Protein AF-A0A4R4XCQ3-F1 (afdb_monomer_lite)

Structure (mmCIF, N/CA/C/O backbone):
data_AF-A0A4R4XCQ3-F1
#
_entry.id   AF-A0A4R4XCQ3-F1
#
loop_
_atom_site.group_PDB
_atom_site.id
_atom_site.type_symbol
_atom_site.label_atom_id
_atom_site.label_alt_id
_atom_site.label_comp_id
_atom_site.label_asym_id
_atom_site.label_entity_id
_atom_site.label_seq_id
_atom_site.pdbx_PDB_ins_code
_atom_site.Cartn_x
_atom_site.Cartn_y
_atom_site.Cartn_z
_atom_site.occupancy
_atom_site.B_iso_or_equiv
_atom_site.auth_seq_id
_atom_site.auth_comp_id
_atom_site.auth_asym_id
_atom_site.auth_atom_id
_atom_site.pdbx_PDB_model_num
ATOM 1 N N . MET A 1 1 ? 40.466 -8.153 -4.430 1.00 63.41 1 MET A N 1
ATOM 2 C CA . MET A 1 1 ? 39.060 -7.684 -4.467 1.00 63.41 1 MET A CA 1
ATOM 3 C C . MET A 1 1 ? 38.060 -8.837 -4.410 1.00 63.41 1 MET A C 1
ATOM 5 O O . MET A 1 1 ? 37.348 -8.889 -3.421 1.00 63.41 1 MET A O 1
ATOM 9 N N . ALA A 1 2 ? 38.031 -9.775 -5.370 1.00 70.56 2 ALA A N 1
ATOM 10 C CA . ALA A 1 2 ? 37.015 -10.846 -5.425 1.00 70.56 2 ALA A CA 1
ATOM 11 C C . ALA A 1 2 ? 36.781 -11.617 -4.102 1.00 70.56 2 ALA A C 1
ATOM 13 O O . ALA A 1 2 ? 35.635 -11.773 -3.697 1.00 70.56 2 ALA A O 1
ATOM 14 N N . ALA A 1 3 ? 37.837 -12.020 -3.381 1.00 72.62 3 ALA A N 1
ATOM 15 C CA . ALA A 1 3 ? 37.705 -12.719 -2.091 1.00 72.62 3 ALA A CA 1
ATOM 16 C C . ALA A 1 3 ? 36.849 -11.944 -1.062 1.00 72.62 3 ALA A C 1
ATOM 18 O O . ALA A 1 3 ? 35.899 -12.488 -0.516 1.00 72.62 3 ALA A O 1
ATOM 19 N N . MET A 1 4 ? 37.085 -10.636 -0.904 1.00 80.25 4 MET A N 1
ATOM 20 C CA . MET A 1 4 ? 36.310 -9.786 0.016 1.00 80.25 4 MET A CA 1
ATOM 21 C C . MET A 1 4 ? 34.829 -9.668 -0.381 1.00 80.25 4 MET A C 1
ATOM 23 O O . MET A 1 4 ? 33.985 -9.396 0.468 1.00 80.25 4 MET A O 1
ATOM 27 N N . GLN A 1 5 ? 34.499 -9.851 -1.665 1.00 81.50 5 GLN A N 1
ATOM 28 C CA . GLN A 1 5 ? 33.110 -9.869 -2.134 1.00 81.50 5 GLN A CA 1
ATOM 29 C C . GLN A 1 5 ? 32.423 -11.202 -1.809 1.00 81.50 5 GLN A C 1
ATOM 31 O O . GLN A 1 5 ? 31.233 -11.194 -1.500 1.00 81.50 5 GLN A O 1
ATOM 36 N N . LEU A 1 6 ? 33.164 -12.316 -1.808 1.00 86.75 6 LEU A N 1
ATOM 37 C CA . LEU A 1 6 ? 32.671 -13.620 -1.355 1.00 86.75 6 LEU A CA 1
ATOM 38 C C . LEU A 1 6 ? 32.440 -13.622 0.165 1.00 86.75 6 LEU A C 1
ATOM 40 O O . LEU A 1 6 ? 31.345 -13.968 0.598 1.00 86.75 6 LEU A O 1
ATOM 44 N N . ASP A 1 7 ? 33.384 -13.114 0.964 1.00 88.69 7 ASP A N 1
ATOM 45 C CA . ASP A 1 7 ? 33.235 -13.001 2.429 1.00 88.69 7 ASP A CA 1
ATOM 46 C C . ASP A 1 7 ? 32.072 -12.082 2.850 1.00 88.69 7 ASP A C 1
ATOM 48 O O . ASP A 1 7 ? 31.493 -12.235 3.930 1.00 88.69 7 ASP A O 1
ATOM 52 N N . ALA A 1 8 ? 31.749 -11.086 2.017 1.00 84.50 8 ALA A N 1
ATOM 53 C CA . ALA A 1 8 ? 30.611 -10.188 2.207 1.00 84.50 8 ALA A CA 1
ATOM 54 C C . ALA A 1 8 ? 29.285 -10.780 1.696 1.00 84.50 8 ALA A C 1
ATOM 56 O O . ALA A 1 8 ? 28.221 -10.347 2.132 1.00 84.50 8 ALA A O 1
ATOM 57 N N . ALA A 1 9 ? 29.324 -11.752 0.780 1.00 87.50 9 ALA A N 1
ATOM 58 C CA . ALA A 1 9 ? 28.149 -12.507 0.353 1.00 87.50 9 ALA A CA 1
ATOM 59 C C . ALA A 1 9 ? 27.803 -13.616 1.361 1.00 87.50 9 ALA A C 1
ATOM 61 O O . ALA A 1 9 ? 26.636 -13.754 1.722 1.00 87.50 9 ALA A O 1
ATOM 62 N N . ALA A 1 10 ? 28.810 -14.340 1.864 1.00 92.19 10 ALA A N 1
ATOM 63 C CA . ALA A 1 10 ? 28.659 -15.389 2.872 1.00 92.19 10 ALA A CA 1
ATOM 64 C C . ALA A 1 10 ? 27.960 -14.864 4.136 1.00 92.19 10 ALA A C 1
ATOM 66 O O . ALA A 1 10 ? 26.901 -15.371 4.500 1.00 92.19 10 ALA A O 1
ATOM 67 N N . ARG A 1 11 ? 28.459 -13.760 4.714 1.00 91.88 11 ARG A N 1
ATOM 68 C CA . ARG A 1 11 ? 27.854 -13.131 5.903 1.00 91.88 11 ARG A CA 1
ATOM 69 C C . ARG A 1 11 ? 26.391 -12.726 5.713 1.00 91.88 11 ARG A C 1
ATOM 71 O O . ARG A 1 11 ? 25.577 -12.984 6.589 1.00 91.88 11 ARG A O 1
ATOM 78 N N . ARG A 1 12 ? 26.008 -12.199 4.543 1.00 90.31 12 ARG A N 1
ATOM 79 C CA . ARG A 1 12 ? 24.591 -11.894 4.246 1.00 90.31 12 ARG A CA 1
ATOM 80 C C . ARG A 1 12 ? 23.719 -13.146 4.151 1.00 90.31 12 ARG A C 1
ATOM 82 O O . ARG A 1 12 ? 22.535 -13.086 4.466 1.00 90.31 12 ARG A O 1
ATOM 89 N N . CYS A 1 13 ? 24.279 -14.271 3.705 1.00 92.00 13 CYS A N 1
ATOM 90 C CA . CYS A 1 13 ? 23.565 -15.549 3.687 1.00 92.00 13 CYS A CA 1
ATOM 91 C C . CYS A 1 13 ? 23.383 -16.103 5.109 1.00 92.00 13 CYS A C 1
ATOM 93 O O . CYS A 1 13 ? 22.315 -16.623 5.418 1.00 92.00 13 CYS A O 1
ATOM 95 N N . GLU A 1 14 ? 24.380 -15.941 5.982 1.00 93.25 14 GLU A N 1
ATOM 96 C CA . GLU A 1 14 ? 24.306 -16.294 7.408 1.00 93.25 14 GLU A CA 1
ATOM 97 C C . GLU A 1 14 ? 23.281 -15.419 8.154 1.00 93.25 14 GLU A C 1
ATOM 99 O O . GLU A 1 14 ? 22.413 -15.945 8.851 1.00 93.25 14 GLU A O 1
ATOM 104 N N . GLU A 1 15 ? 23.305 -14.099 7.936 1.00 90.44 15 GLU A N 1
ATOM 105 C CA . GLU A 1 15 ? 22.307 -13.140 8.437 1.00 90.44 15 GLU A CA 1
ATOM 106 C C . GLU A 1 15 ? 20.885 -13.520 7.980 1.00 90.44 15 GLU A C 1
ATOM 108 O O . 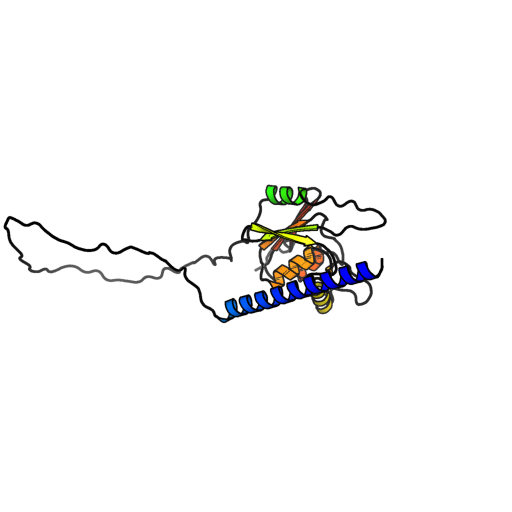GLU A 1 15 ? 19.966 -13.625 8.798 1.00 90.44 15 GLU A O 1
ATOM 113 N N . ALA A 1 16 ? 20.693 -13.796 6.685 1.00 88.94 16 ALA A N 1
ATOM 114 C CA . ALA A 1 16 ? 19.400 -14.204 6.134 1.00 88.94 16 ALA A CA 1
ATOM 115 C C . ALA A 1 16 ? 18.914 -15.553 6.699 1.00 88.94 16 ALA A C 1
ATOM 117 O O . ALA A 1 16 ? 17.740 -15.683 7.051 1.00 88.94 16 ALA A O 1
ATOM 118 N N . ALA A 1 17 ? 19.803 -16.541 6.842 1.00 89.56 17 ALA A N 1
ATOM 119 C CA . ALA A 1 17 ? 19.481 -17.826 7.460 1.00 89.56 17 ALA A CA 1
ATOM 120 C C . ALA A 1 17 ? 19.068 -17.661 8.933 1.00 89.56 17 ALA A C 1
ATOM 122 O O . ALA A 1 17 ? 18.086 -18.264 9.370 1.00 89.56 17 ALA A O 1
ATOM 123 N N . HIS A 1 18 ? 19.751 -16.789 9.679 1.00 88.25 18 HIS A N 1
ATOM 124 C CA . HIS A 1 18 ? 19.401 -16.471 11.061 1.00 88.25 18 HIS A CA 1
ATOM 125 C C . HIS A 1 18 ? 18.019 -15.799 11.165 1.00 88.25 18 HIS A C 1
ATOM 127 O O . HIS A 1 18 ? 17.202 -16.192 12.003 1.00 88.25 18 HIS A O 1
ATOM 133 N N . HIS A 1 19 ? 17.702 -14.851 10.276 1.00 86.62 19 HIS A N 1
ATOM 134 C CA . HIS A 1 19 ? 16.368 -14.246 10.205 1.00 86.62 19 HIS A CA 1
ATOM 135 C C . HIS A 1 19 ? 15.268 -15.266 9.864 1.00 86.62 19 HIS A C 1
ATOM 137 O O . HIS A 1 19 ? 14.217 -15.255 10.506 1.00 86.62 19 HIS A O 1
ATOM 143 N N . LEU A 1 20 ? 15.508 -16.187 8.923 1.00 85.12 20 LEU A N 1
ATOM 144 C CA . LEU A 1 20 ? 14.568 -17.269 8.596 1.00 85.12 20 LEU A CA 1
ATOM 145 C C . LEU A 1 20 ? 14.356 -18.230 9.778 1.00 85.12 20 LEU A C 1
ATOM 147 O O . LEU A 1 20 ? 13.224 -18.632 10.051 1.00 85.12 20 LEU A O 1
ATOM 151 N N . GLN A 1 21 ? 15.414 -18.555 10.527 1.00 82.38 21 GLN A N 1
ATOM 152 C CA . GLN A 1 21 ? 15.316 -19.382 11.732 1.00 82.38 21 GLN A CA 1
ATOM 153 C C . GLN A 1 21 ? 14.498 -18.688 12.834 1.00 82.38 21 GLN A C 1
ATOM 155 O O . GLN A 1 21 ? 13.631 -19.324 13.439 1.00 82.38 21 GLN A O 1
ATOM 160 N N . GLN A 1 22 ? 14.704 -17.382 13.059 1.00 85.69 22 GLN A N 1
ATOM 161 C CA . GLN A 1 22 ? 13.867 -16.599 13.975 1.00 85.69 22 GLN A CA 1
ATOM 162 C C . GLN A 1 22 ? 12.403 -16.541 13.514 1.00 85.69 22 GLN A C 1
ATOM 164 O O . GLN A 1 22 ? 11.503 -16.707 14.335 1.00 85.69 22 GLN A O 1
ATOM 169 N N . ALA A 1 23 ? 12.149 -16.331 12.218 1.00 83.50 23 ALA A N 1
ATOM 170 C CA . ALA A 1 23 ? 10.797 -16.282 11.665 1.00 83.50 23 ALA A CA 1
ATOM 171 C C . ALA A 1 23 ? 10.055 -17.617 11.852 1.00 83.50 23 ALA A C 1
ATOM 173 O O . ALA A 1 23 ? 8.908 -17.624 12.294 1.00 83.50 23 ALA A O 1
ATOM 174 N N . HIS A 1 24 ? 10.724 -18.749 11.612 1.00 81.75 24 HIS A N 1
ATOM 175 C CA . HIS A 1 24 ? 10.158 -20.081 11.845 1.00 81.75 24 HIS A CA 1
ATOM 176 C C . HIS A 1 24 ? 9.875 -20.339 13.338 1.00 81.75 24 HIS A C 1
ATOM 178 O O . HIS A 1 24 ? 8.818 -20.873 13.674 1.00 81.75 24 HIS A O 1
ATOM 184 N N . ALA A 1 25 ? 10.766 -19.923 14.245 1.00 79.75 25 ALA A N 1
ATOM 185 C CA . ALA A 1 25 ? 10.538 -20.049 15.687 1.00 79.75 25 ALA A CA 1
ATOM 186 C C . ALA A 1 25 ? 9.329 -19.216 16.158 1.00 79.75 25 ALA A C 1
ATOM 188 O O . ALA A 1 25 ? 8.457 -19.738 16.851 1.00 79.75 25 ALA A O 1
ATOM 189 N N . ARG A 1 26 ? 9.228 -17.951 15.720 1.00 83.56 26 ARG A N 1
ATOM 190 C CA . ARG A 1 26 ? 8.079 -17.074 16.015 1.00 83.56 26 ARG A CA 1
ATOM 191 C C . ARG A 1 26 ? 6.778 -17.617 15.417 1.00 83.56 26 ARG A C 1
ATOM 193 O O . ARG A 1 26 ? 5.754 -17.601 16.090 1.00 83.56 26 ARG A O 1
ATOM 200 N N . GLY A 1 27 ? 6.827 -18.148 14.194 1.00 83.00 27 GLY A N 1
ATOM 201 C CA . GLY A 1 27 ? 5.681 -18.777 13.535 1.00 83.00 27 GLY A CA 1
ATOM 202 C C . GLY A 1 27 ? 5.141 -19.985 14.302 1.00 83.00 27 GLY A C 1
ATOM 203 O O . GLY A 1 27 ? 3.929 -20.101 14.461 1.00 83.00 27 GLY A O 1
ATOM 204 N N . ARG A 1 28 ? 6.015 -20.848 14.845 1.00 82.25 28 ARG A N 1
ATOM 205 C CA . ARG A 1 28 ? 5.577 -21.960 15.708 1.00 82.25 28 ARG A CA 1
ATOM 206 C C . ARG A 1 28 ? 4.984 -21.480 17.027 1.00 82.25 28 ARG A C 1
ATOM 208 O O . ARG A 1 28 ? 3.885 -21.908 17.348 1.00 82.25 28 ARG A O 1
ATOM 215 N N . ALA A 1 29 ? 5.639 -20.552 17.725 1.00 76.69 29 ALA A N 1
ATOM 216 C CA . ALA A 1 29 ? 5.114 -20.001 18.978 1.00 76.69 29 ALA A CA 1
ATOM 217 C C . ALA A 1 29 ? 3.727 -19.346 18.795 1.00 76.69 29 ALA A C 1
ATOM 219 O O . ALA A 1 29 ? 2.847 -19.507 19.635 1.00 76.69 29 ALA A O 1
ATOM 220 N N . TRP A 1 30 ? 3.500 -18.663 17.668 1.00 79.12 30 TRP A N 1
ATOM 221 C CA . TRP A 1 30 ? 2.197 -18.087 17.319 1.00 79.12 30 TRP A CA 1
ATOM 222 C C . TRP A 1 30 ? 1.133 -19.156 17.010 1.00 79.12 30 TRP A C 1
ATOM 224 O O . TRP A 1 30 ? -0.003 -19.048 17.471 1.00 79.12 30 TRP A O 1
ATOM 234 N N . VAL A 1 31 ? 1.493 -20.230 16.297 1.00 85.62 31 VAL A N 1
ATOM 235 C CA . VAL A 1 31 ? 0.594 -21.381 16.090 1.00 85.62 31 VAL A CA 1
ATOM 236 C C . VAL A 1 31 ? 0.271 -22.076 17.417 1.00 85.62 31 VAL A C 1
ATOM 238 O O . VAL A 1 31 ? -0.891 -22.372 17.670 1.00 85.62 31 VAL A O 1
ATOM 241 N N . GLU A 1 32 ? 1.251 -22.285 18.295 1.00 79.69 32 GLU A N 1
ATOM 242 C CA . GLU A 1 32 ? 1.056 -22.854 19.638 1.00 79.69 32 GLU A CA 1
ATOM 243 C C . GLU A 1 32 ? 0.146 -21.964 20.508 1.00 79.69 32 GLU A C 1
ATOM 245 O O . GLU A 1 32 ? -0.738 -22.474 21.201 1.00 79.69 32 GLU A O 1
ATOM 250 N N . GLN A 1 33 ? 0.273 -20.636 20.411 1.00 76.88 33 GLN A N 1
ATOM 251 C CA . GLN A 1 33 ? -0.621 -19.680 21.074 1.00 76.88 33 GLN A CA 1
ATOM 252 C C . GLN A 1 33 ? -2.070 -19.779 20.562 1.00 76.88 33 GLN A C 1
ATOM 254 O O . GLN A 1 33 ? -2.999 -19.761 21.366 1.00 76.88 33 GLN A O 1
ATOM 259 N N . MET A 1 34 ? -2.287 -19.933 19.250 1.00 73.06 34 MET A N 1
ATOM 260 C CA . MET A 1 34 ? -3.639 -20.119 18.699 1.00 73.06 34 MET A CA 1
ATOM 261 C C . MET A 1 34 ? -4.233 -21.501 19.009 1.00 73.06 34 MET A C 1
ATOM 263 O O . MET A 1 34 ? -5.419 -21.603 19.312 1.00 73.06 34 MET A O 1
ATOM 267 N N . VAL A 1 35 ? -3.429 -22.567 18.933 1.00 81.19 35 VAL A N 1
ATOM 268 C CA . VAL A 1 35 ? -3.886 -23.956 19.120 1.00 81.19 35 VAL A CA 1
ATOM 269 C C . VAL A 1 35 ? -4.152 -24.286 20.591 1.00 81.19 35 VAL A C 1
ATOM 271 O O . VAL A 1 35 ? -5.042 -25.082 20.880 1.00 81.19 35 VAL A O 1
ATOM 274 N N . SER A 1 36 ? -3.420 -23.681 21.530 1.00 72.06 36 SER A N 1
ATOM 275 C CA . SER A 1 36 ? -3.597 -23.956 22.964 1.00 72.06 36 SER A CA 1
ATOM 276 C C . SER A 1 36 ? -4.910 -23.417 23.544 1.00 72.06 36 SER A C 1
ATOM 278 O O . SER A 1 36 ? -5.384 -23.952 24.543 1.00 72.06 36 SER A O 1
ATOM 280 N N . GLY A 1 37 ? -5.516 -22.384 22.943 1.00 52.31 37 GLY A N 1
ATOM 281 C CA . GLY A 1 37 ? -6.836 -21.861 23.330 1.00 52.31 37 GLY A CA 1
ATOM 282 C C . GLY A 1 37 ? -6.930 -21.258 24.742 1.00 52.31 37 GLY A C 1
ATOM 283 O O . GLY A 1 37 ? -8.017 -20.875 25.178 1.00 52.31 37 GLY A O 1
ATOM 284 N N . VAL A 1 38 ? -5.814 -21.159 25.472 1.00 47.56 38 VAL A N 1
ATOM 285 C CA . VAL A 1 38 ? -5.790 -20.655 26.847 1.00 47.56 38 VAL A CA 1
ATOM 286 C C . VAL A 1 38 ? -5.908 -19.133 26.836 1.00 47.56 38 VAL A C 1
ATOM 288 O O . VAL A 1 38 ? -4.952 -18.421 26.535 1.00 47.56 38 VAL A O 1
ATOM 291 N N . ARG A 1 39 ? -7.068 -18.620 27.264 1.00 51.25 39 ARG A N 1
ATOM 292 C CA . ARG A 1 39 ? -7.161 -17.254 27.794 1.00 51.25 39 ARG A CA 1
ATOM 293 C C . ARG A 1 39 ? -6.320 -17.184 29.069 1.00 51.25 39 ARG A C 1
ATOM 295 O O . ARG A 1 39 ? -6.806 -17.524 30.147 1.00 51.25 39 ARG A O 1
ATOM 302 N N . THR A 1 40 ? -5.065 -16.758 28.959 1.00 45.12 40 THR A N 1
ATOM 303 C CA . THR A 1 40 ? -4.239 -16.432 30.125 1.00 45.12 40 THR A CA 1
ATOM 304 C C . THR A 1 40 ? -4.789 -15.168 30.776 1.00 45.12 40 THR A C 1
ATOM 306 O O . THR A 1 40 ? -4.417 -14.056 30.404 1.00 45.12 40 THR A O 1
ATOM 309 N N . ALA A 1 41 ? -5.700 -15.347 31.733 1.00 41.16 41 ALA A N 1
ATOM 310 C CA . ALA A 1 41 ? -6.019 -14.308 32.701 1.00 41.16 41 ALA A CA 1
ATOM 311 C C . ALA A 1 41 ? -4.734 -13.880 33.432 1.00 41.16 41 ALA A C 1
ATOM 313 O O . ALA A 1 41 ? -3.818 -14.687 33.619 1.00 41.16 41 ALA A O 1
ATOM 314 N N . GLU A 1 42 ? -4.662 -12.611 33.819 1.00 45.34 42 GLU A N 1
ATOM 315 C CA . GLU A 1 42 ? -3.468 -12.046 34.445 1.00 45.34 42 GLU A CA 1
ATOM 316 C C . GLU A 1 42 ? -3.116 -12.768 35.759 1.00 45.34 42 GLU A C 1
ATOM 318 O O . GLU A 1 42 ? -4.007 -13.069 36.562 1.00 45.34 42 GLU A O 1
ATOM 323 N N . PRO A 1 43 ? -1.823 -13.010 36.045 1.00 43.72 43 PRO A N 1
ATOM 324 C CA . PRO A 1 43 ? -1.403 -13.480 37.354 1.00 43.72 43 PRO A CA 1
ATOM 325 C C . PRO A 1 43 ? -1.547 -12.340 38.373 1.00 43.72 43 PRO A C 1
ATOM 327 O O . PRO A 1 43 ? -0.640 -11.526 38.549 1.00 43.72 43 PRO A O 1
ATOM 330 N N . ALA A 1 44 ? -2.682 -12.303 39.074 1.00 43.50 44 ALA A N 1
ATOM 331 C CA . ALA A 1 44 ? -2.947 -11.397 40.192 1.00 43.50 44 ALA A CA 1
ATOM 332 C C . ALA A 1 44 ? -2.041 -11.715 41.407 1.00 43.50 44 ALA A C 1
ATOM 334 O O . ALA A 1 44 ? -2.472 -12.282 42.411 1.00 43.50 44 ALA A O 1
ATOM 335 N N . GLY A 1 45 ? -0.754 -11.371 41.299 1.00 34.12 45 GLY A N 1
ATOM 336 C CA . GLY A 1 45 ? 0.320 -11.676 42.251 1.00 34.12 45 GLY A CA 1
ATOM 337 C C . GLY A 1 45 ? 0.296 -10.841 43.536 1.00 34.12 45 GLY A C 1
ATOM 338 O O . GLY A 1 45 ? 1.281 -10.183 43.869 1.00 34.12 45 GLY A O 1
ATOM 339 N N . GLY A 1 46 ? -0.825 -10.852 44.260 1.00 36.19 46 GLY A N 1
ATOM 340 C CA . GLY A 1 46 ? -1.024 -10.122 45.515 1.00 36.19 46 GLY A CA 1
ATOM 341 C C . GLY A 1 46 ? -0.264 -10.715 46.709 1.00 36.19 46 GLY A C 1
ATOM 342 O O . GLY A 1 46 ? -0.869 -11.317 47.594 1.00 36.19 46 GLY A O 1
ATOM 343 N N . SER A 1 47 ? 1.056 -10.525 46.764 1.00 36.88 47 SER A N 1
ATOM 344 C CA . SER A 1 47 ? 1.915 -11.017 47.855 1.00 36.88 47 SER A CA 1
ATOM 345 C C . SER A 1 47 ? 1.774 -10.204 49.152 1.00 36.88 47 SER A C 1
ATOM 347 O O . SER A 1 47 ? 2.615 -9.364 49.474 1.00 36.88 47 SER A O 1
ATOM 349 N N . ILE A 1 48 ? 0.727 -10.479 49.935 1.00 35.59 48 ILE A N 1
ATOM 350 C CA . ILE A 1 48 ? 0.605 -9.997 51.321 1.00 35.59 48 ILE A CA 1
ATOM 351 C C . ILE A 1 48 ? 1.511 -10.840 52.232 1.00 35.59 48 ILE A C 1
ATOM 353 O O . ILE A 1 48 ? 1.342 -12.052 52.346 1.00 35.59 48 ILE A O 1
ATOM 357 N N . ALA A 1 49 ? 2.467 -10.197 52.907 1.00 41.19 49 ALA A N 1
ATOM 358 C CA . ALA A 1 49 ? 3.377 -10.870 53.833 1.00 41.19 49 ALA A CA 1
ATOM 359 C C . ALA A 1 49 ? 2.706 -11.176 55.196 1.00 41.19 49 ALA A C 1
ATOM 361 O O . ALA A 1 49 ? 2.059 -10.290 55.766 1.00 41.19 49 ALA A O 1
ATOM 362 N N . PRO A 1 50 ? 2.888 -12.382 55.771 1.00 39.41 50 PRO A N 1
ATOM 363 C CA . PRO A 1 50 ? 2.354 -12.718 57.089 1.00 39.41 50 PRO A CA 1
ATOM 364 C C . PRO A 1 50 ? 3.162 -12.053 58.217 1.00 39.41 50 PRO A C 1
ATOM 366 O O . PRO A 1 50 ? 4.393 -12.085 58.221 1.00 39.41 50 PRO A O 1
ATOM 369 N N . ARG A 1 51 ? 2.472 -11.492 59.219 1.00 38.22 51 ARG A N 1
ATOM 370 C CA . ARG A 1 51 ? 3.094 -11.025 60.473 1.00 38.22 51 ARG A CA 1
ATOM 371 C C . ARG A 1 51 ? 3.140 -12.160 61.515 1.00 38.22 51 ARG A C 1
ATOM 373 O O . ARG A 1 51 ? 2.125 -12.835 61.683 1.00 38.22 51 ARG A O 1
ATOM 380 N N . PRO A 1 52 ? 4.257 -12.355 62.244 1.00 41.41 52 PRO A N 1
ATOM 381 C CA . PRO A 1 52 ? 4.331 -13.290 63.370 1.00 41.41 52 PRO A CA 1
ATOM 382 C C . PRO A 1 52 ? 3.616 -12.747 64.624 1.00 41.41 52 PRO A C 1
ATOM 384 O O . PRO A 1 52 ? 3.304 -11.558 64.708 1.00 41.41 52 PRO A O 1
ATOM 387 N N . VAL A 1 53 ? 3.358 -13.624 65.603 1.00 36.28 53 VAL A N 1
ATOM 388 C CA . VAL A 1 53 ? 2.449 -13.369 66.738 1.00 36.28 53 VAL A CA 1
ATOM 389 C C . VAL A 1 53 ? 3.145 -13.412 68.106 1.00 36.28 53 VAL A C 1
ATOM 391 O O . VAL A 1 53 ? 3.817 -14.385 68.434 1.00 36.28 53 VAL A O 1
ATOM 394 N N . GLY A 1 54 ? 2.827 -12.413 68.941 1.00 33.34 54 GLY A N 1
ATOM 395 C CA . GLY A 1 54 ? 2.837 -12.476 70.412 1.00 33.34 54 GLY A CA 1
ATOM 396 C C . GLY A 1 54 ? 4.114 -12.003 71.134 1.00 33.34 54 GLY A C 1
ATOM 397 O O . GLY A 1 54 ? 5.116 -11.719 70.481 1.00 33.34 54 GLY A O 1
ATOM 398 N N . PRO A 1 55 ? 4.115 -11.973 72.488 1.00 47.12 55 PRO A N 1
ATOM 399 C CA . PRO A 1 55 ? 2.949 -12.006 73.393 1.00 47.12 55 PRO A CA 1
ATOM 400 C C . PRO A 1 55 ? 2.996 -10.969 74.554 1.00 47.12 55 PRO A C 1
ATOM 402 O O . PRO A 1 55 ? 4.062 -10.480 74.919 1.00 47.12 55 PRO A O 1
ATOM 405 N N . GLY A 1 56 ? 1.856 -10.724 75.223 1.00 32.16 56 GLY A N 1
ATOM 406 C CA . GLY A 1 56 ? 1.821 -10.191 76.602 1.00 32.16 56 GLY A CA 1
ATOM 407 C C . GLY A 1 56 ? 0.770 -9.111 76.910 1.00 32.16 56 GLY A C 1
ATOM 408 O O . GLY A 1 56 ? 0.608 -8.167 76.145 1.00 32.16 56 GLY A O 1
ATOM 409 N N . GLY A 1 57 ? 0.116 -9.218 78.078 1.00 31.91 57 GLY A N 1
ATOM 410 C CA . GLY A 1 57 ? -0.716 -8.157 78.679 1.00 31.91 57 GLY A CA 1
ATOM 411 C C . GLY A 1 57 ? -2.210 -8.493 78.837 1.00 31.91 57 GLY A C 1
ATOM 412 O O . GLY A 1 57 ? -2.901 -8.805 77.873 1.00 31.91 57 GLY A O 1
ATOM 413 N N . SER A 1 58 ? -2.727 -8.430 80.068 1.00 35.22 58 SER A N 1
ATOM 414 C CA . SER A 1 58 ? -4.142 -8.622 80.468 1.00 35.22 58 SER A CA 1
ATOM 415 C C . SER A 1 58 ? -4.328 -8.083 81.901 1.00 35.22 58 SER A C 1
ATOM 417 O O . SER A 1 58 ? -3.314 -7.947 82.590 1.00 35.22 58 SER A O 1
ATOM 419 N N . PRO A 1 59 ? -5.551 -7.995 82.465 1.00 53.56 59 PRO A N 1
ATOM 420 C CA . PRO A 1 59 ? -6.835 -7.426 82.004 1.00 53.56 59 PRO A CA 1
ATOM 421 C C . PRO A 1 59 ? -7.216 -6.289 83.014 1.00 53.56 59 PRO A C 1
ATOM 423 O O . PRO A 1 59 ? -6.288 -5.578 83.401 1.00 53.56 59 PRO A O 1
ATOM 426 N N . PRO A 1 60 ? -8.435 -6.132 83.603 1.00 56.03 60 PRO A N 1
ATOM 427 C CA . PRO A 1 60 ? -9.858 -6.307 83.203 1.00 56.03 60 PRO A CA 1
ATOM 428 C C . PRO A 1 60 ? -10.609 -4.927 83.239 1.00 56.03 60 PRO A C 1
ATOM 430 O O . PRO A 1 60 ? -9.903 -3.918 83.270 1.00 56.03 60 PRO A O 1
ATOM 433 N N . PRO A 1 61 ? -11.967 -4.773 83.290 1.00 50.16 61 PRO A N 1
ATOM 434 C CA . PRO A 1 61 ? -13.130 -5.696 83.255 1.00 50.16 61 PRO A CA 1
ATOM 435 C C . PRO A 1 61 ? -14.022 -5.420 81.994 1.00 50.16 61 PRO A C 1
ATOM 437 O O . PRO A 1 61 ? -13.436 -5.113 80.964 1.00 50.16 61 PRO A O 1
ATOM 440 N N . ALA A 1 62 ? -15.362 -5.545 81.874 1.00 38.19 62 ALA A N 1
ATOM 441 C CA . ALA A 1 62 ? -16.500 -5.749 82.796 1.00 38.19 62 ALA A CA 1
ATOM 442 C C . ALA A 1 62 ? -17.738 -6.400 82.106 1.00 38.19 62 ALA A C 1
ATOM 444 O O . ALA A 1 62 ? -17.612 -7.016 81.051 1.00 38.19 62 ALA A O 1
ATOM 445 N N . GLU A 1 63 ? -18.930 -6.302 82.717 1.00 33.72 63 GLU A N 1
ATOM 446 C CA . GLU A 1 63 ? -20.147 -7.067 82.376 1.00 33.72 63 GLU A CA 1
ATOM 447 C C . GLU A 1 63 ? -21.275 -6.269 81.685 1.00 33.72 63 GLU A C 1
ATOM 449 O O . GLU A 1 63 ? -21.635 -5.185 82.144 1.00 33.72 63 GLU A O 1
ATOM 454 N N . ARG A 1 64 ? -21.950 -6.900 80.707 1.00 38.91 64 ARG A N 1
ATOM 455 C CA . ARG A 1 64 ? -23.392 -7.301 80.681 1.00 38.91 64 ARG A CA 1
ATOM 456 C C . ARG A 1 64 ? -23.712 -7.865 79.276 1.00 38.91 64 ARG A C 1
ATOM 458 O O . ARG A 1 64 ? -23.190 -7.356 78.295 1.00 38.91 64 ARG A O 1
ATOM 465 N N . ARG A 1 65 ? -24.329 -9.050 79.119 1.00 37.94 65 ARG A N 1
ATOM 466 C CA . ARG A 1 65 ? -25.770 -9.398 79.271 1.00 37.94 65 ARG A CA 1
ATOM 467 C C . ARG A 1 65 ? -26.687 -8.525 78.388 1.00 37.94 65 ARG A C 1
ATOM 469 O O . ARG A 1 65 ? -26.581 -7.311 78.472 1.00 37.94 65 ARG A O 1
ATOM 476 N N . GLN A 1 66 ? -27.631 -9.062 77.606 1.00 38.97 66 GLN A N 1
ATOM 477 C CA . GLN A 1 66 ? -28.064 -10.462 77.409 1.00 38.97 66 GLN A CA 1
ATOM 478 C C . GLN A 1 66 ? -28.740 -10.629 76.024 1.00 38.97 66 GLN A C 1
ATOM 480 O O . GLN A 1 66 ? -29.084 -9.636 75.392 1.00 38.97 66 GLN A O 1
ATOM 485 N N . THR A 1 67 ? -28.917 -11.871 75.566 1.00 35.22 67 THR A N 1
ATOM 486 C CA . THR A 1 67 ? -29.646 -12.251 74.337 1.00 35.22 67 THR A CA 1
ATOM 487 C C . THR A 1 67 ? -31.072 -12.696 74.653 1.00 35.22 67 THR A C 1
ATOM 489 O O . THR A 1 67 ? -31.223 -13.532 75.543 1.00 35.22 67 THR A O 1
ATOM 492 N N . GLU A 1 68 ? -32.062 -12.256 73.873 1.00 42.31 68 GLU A N 1
ATOM 493 C CA . GLU A 1 68 ? -33.356 -12.940 73.707 1.00 42.31 68 GLU A CA 1
ATOM 494 C C . GLU A 1 68 ? -33.811 -12.827 72.239 1.00 42.31 68 GLU A C 1
ATOM 496 O O . GLU A 1 68 ? -33.741 -11.750 71.643 1.00 42.31 68 GLU A O 1
ATOM 501 N N . ASP A 1 69 ? -34.224 -13.953 71.655 1.00 36.16 69 ASP A N 1
ATOM 502 C CA . ASP A 1 69 ? -34.888 -14.055 70.348 1.00 36.16 69 ASP A CA 1
ATOM 503 C C . ASP A 1 69 ? -36.409 -13.807 70.482 1.00 36.16 69 ASP A C 1
ATOM 505 O O . ASP A 1 69 ? -36.910 -13.664 71.599 1.00 36.16 69 ASP A O 1
ATOM 509 N N . THR A 1 70 ? -37.152 -13.895 69.363 1.00 32.81 70 THR A N 1
ATOM 510 C CA . THR A 1 70 ? -38.462 -14.604 69.216 1.00 32.81 70 THR A CA 1
ATOM 511 C C . THR A 1 70 ? -39.518 -13.839 68.386 1.00 32.81 70 THR A C 1
ATOM 513 O O . THR A 1 70 ? -40.164 -12.913 68.858 1.00 32.81 70 THR A O 1
ATOM 516 N N . GLU A 1 71 ? -39.710 -14.347 67.162 1.00 33.94 71 GLU A N 1
ATOM 517 C CA . GLU A 1 71 ? -40.948 -14.441 66.355 1.00 33.94 71 GLU A CA 1
ATOM 518 C C . GLU A 1 71 ? -41.636 -13.225 65.668 1.00 33.94 71 GLU A C 1
ATOM 520 O O . GLU A 1 71 ? -41.911 -12.163 66.216 1.00 33.94 71 GLU A O 1
ATOM 525 N N . ASN A 1 72 ? -41.945 -13.498 64.391 1.00 38.44 72 ASN A N 1
ATOM 526 C CA . ASN A 1 72 ? -42.873 -12.856 63.436 1.00 38.44 72 ASN A CA 1
ATOM 527 C C . ASN A 1 72 ? -44.306 -13.471 63.671 1.00 38.44 72 ASN A C 1
ATOM 529 O O . ASN A 1 72 ? -44.370 -14.339 64.545 1.00 38.44 72 ASN A O 1
ATOM 533 N N . PRO A 1 73 ? -45.433 -13.194 62.944 1.00 50.88 73 PRO A N 1
ATOM 534 C CA . PRO A 1 73 ? -45.511 -12.993 61.483 1.00 50.88 73 PRO A CA 1
ATOM 535 C C . PRO A 1 73 ? -46.674 -12.105 60.928 1.00 50.88 73 PRO A C 1
ATOM 537 O O . PRO A 1 73 ? -47.414 -11.487 61.681 1.00 50.88 73 PRO A O 1
ATOM 540 N N . GLU A 1 74 ? -46.846 -12.147 59.589 1.00 35.31 74 GLU A N 1
ATOM 541 C CA . GLU A 1 74 ? -48.054 -11.798 58.785 1.00 35.31 74 GLU A CA 1
ATOM 542 C C . GLU A 1 74 ? -48.498 -10.309 58.730 1.00 35.31 74 GLU A C 1
ATOM 544 O O . GLU A 1 74 ? -48.436 -9.589 59.715 1.00 35.31 74 GLU A O 1
ATOM 549 N N . ALA A 1 75 ? -48.975 -9.730 57.613 1.00 34.19 75 ALA A N 1
ATOM 550 C CA . ALA A 1 75 ? -49.087 -10.107 56.184 1.00 34.19 75 ALA A CA 1
ATOM 551 C C . ALA A 1 75 ? -48.933 -8.797 55.331 1.00 34.19 75 ALA A C 1
ATOM 553 O O . ALA A 1 75 ? -48.834 -7.722 55.913 1.00 34.19 75 ALA A O 1
ATOM 554 N N . GLU A 1 76 ? -48.812 -8.729 53.995 1.00 38.28 76 GLU A N 1
ATOM 555 C CA . GLU A 1 76 ? -49.598 -9.340 52.902 1.00 38.28 76 GLU A CA 1
ATOM 556 C C . GLU A 1 76 ? -48.800 -9.546 51.582 1.00 38.28 76 GLU A C 1
ATOM 558 O O . GLU A 1 76 ? -47.610 -9.257 51.483 1.00 38.28 76 GLU A O 1
ATOM 563 N N . LYS A 1 77 ? -49.478 -10.095 50.559 1.00 37.06 77 LYS A N 1
ATOM 564 C CA . LYS A 1 77 ? -48.948 -10.573 49.265 1.00 37.06 77 LYS A CA 1
ATOM 565 C C . LYS A 1 77 ? -48.843 -9.487 48.186 1.00 37.06 77 LYS A C 1
ATOM 567 O O . LYS A 1 77 ? -49.701 -8.612 48.109 1.00 37.06 77 LYS A O 1
ATOM 572 N N . SER A 1 78 ? -47.960 -9.711 47.206 1.00 38.94 78 SER A N 1
ATOM 573 C CA . SER A 1 78 ? -48.315 -9.629 45.772 1.00 38.94 78 SER A CA 1
ATOM 574 C C . SER A 1 78 ? -47.262 -10.292 44.872 1.00 38.94 78 SER A C 1
ATOM 576 O O . SER A 1 78 ? -46.138 -9.812 44.773 1.00 38.94 78 SER A O 1
ATOM 578 N N . ASP A 1 79 ? -47.652 -11.356 44.165 1.00 41.34 79 ASP A N 1
ATOM 579 C CA . ASP A 1 79 ? -46.863 -12.004 43.108 1.00 41.34 79 ASP A CA 1
ATOM 580 C C . ASP A 1 79 ? -47.285 -11.509 41.714 1.00 41.34 79 ASP A C 1
ATOM 582 O O . ASP A 1 79 ? -48.475 -11.583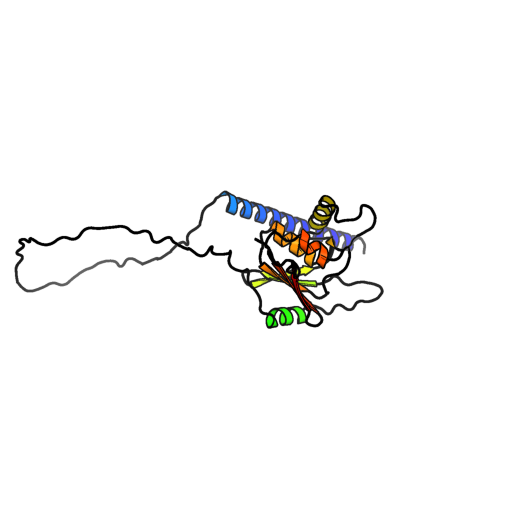 41.400 1.00 41.34 79 ASP A O 1
ATOM 586 N N . LYS A 1 80 ? -46.331 -11.122 40.845 1.00 45.47 80 LYS A N 1
ATOM 587 C CA . LYS A 1 80 ? -46.235 -11.520 39.411 1.00 45.47 80 LYS A CA 1
ATOM 588 C C . LYS A 1 80 ? -45.009 -10.888 38.701 1.00 45.47 80 LYS A C 1
ATOM 590 O O . LYS A 1 80 ? -44.337 -10.073 39.325 1.00 45.47 80 LYS A O 1
ATOM 595 N N . PRO A 1 81 ? -44.583 -11.362 37.504 1.00 48.66 81 PRO A N 1
ATOM 596 C CA . PRO A 1 81 ? -43.220 -11.888 37.405 1.00 48.66 81 PRO A CA 1
ATOM 597 C C . PRO A 1 81 ? -42.375 -11.252 36.284 1.00 48.66 81 PRO A C 1
ATOM 599 O O . PRO A 1 81 ? -42.806 -10.309 35.634 1.00 48.66 81 PRO A O 1
ATOM 602 N N . ALA A 1 82 ? -41.193 -11.848 36.077 1.00 37.09 82 ALA A N 1
ATOM 603 C CA . ALA A 1 82 ? -40.355 -11.901 34.869 1.00 37.09 82 ALA A CA 1
ATOM 604 C C . ALA A 1 82 ? -40.586 -10.826 33.774 1.00 37.09 82 ALA A C 1
ATOM 606 O O . ALA A 1 82 ? -41.643 -10.758 33.158 1.00 37.09 82 ALA A O 1
ATOM 607 N N . GLY A 1 83 ? -39.588 -10.032 33.387 1.00 40.22 83 GLY A N 1
ATOM 608 C CA . GLY A 1 83 ? -38.152 -10.352 33.389 1.00 40.22 83 GLY A CA 1
ATOM 609 C C . GLY A 1 83 ? -37.696 -10.821 32.009 1.00 40.22 83 GLY A C 1
ATOM 610 O O . GLY A 1 83 ? -37.153 -11.911 31.869 1.00 40.22 83 GLY A O 1
ATOM 611 N N . ALA A 1 84 ? -37.951 -9.983 31.006 1.00 40.84 84 ALA A N 1
ATOM 612 C CA . ALA A 1 84 ? -37.432 -10.090 29.651 1.00 40.84 84 ALA A CA 1
ATOM 613 C C . ALA A 1 84 ? -36.868 -8.714 29.274 1.00 40.84 84 ALA A C 1
ATOM 615 O O . ALA A 1 84 ? -37.550 -7.880 28.683 1.00 40.84 84 ALA A O 1
ATOM 616 N N . GLY A 1 85 ? -35.642 -8.442 29.723 1.00 36.88 85 GLY A N 1
ATOM 617 C CA . GLY A 1 85 ? -34.827 -7.410 29.099 1.00 36.88 85 GLY A CA 1
ATOM 618 C C . GLY A 1 85 ? -34.209 -8.037 27.862 1.00 36.88 85 GLY A C 1
ATOM 619 O O . GLY A 1 85 ? -33.254 -8.797 28.001 1.00 36.88 85 GLY A O 1
ATOM 620 N N . ASP A 1 86 ? -34.783 -7.776 26.687 1.00 38.81 86 ASP A N 1
ATOM 621 C CA . ASP A 1 86 ? -34.125 -8.121 25.429 1.00 38.81 86 ASP A CA 1
ATOM 622 C C . ASP A 1 86 ? -32.878 -7.244 25.303 1.00 38.81 86 ASP A C 1
ATOM 624 O O . ASP A 1 86 ? -32.946 -6.033 25.083 1.00 38.81 86 ASP A O 1
ATOM 628 N N . ASP A 1 87 ? -31.737 -7.879 25.553 1.00 40.34 87 ASP A N 1
ATOM 629 C CA . ASP A 1 87 ? -30.423 -7.263 25.597 1.00 40.34 87 ASP A CA 1
ATOM 630 C C . ASP A 1 87 ? -29.990 -6.914 24.165 1.00 40.34 87 ASP A C 1
ATOM 632 O O . ASP A 1 87 ? -29.372 -7.720 23.464 1.00 40.34 87 ASP A O 1
ATOM 636 N N . ASP A 1 88 ? -30.340 -5.703 23.714 1.00 41.59 88 ASP A N 1
ATOM 637 C CA . ASP A 1 88 ? -29.772 -5.074 22.513 1.00 41.59 88 ASP A CA 1
ATOM 638 C C . ASP A 1 88 ? -28.315 -4.661 22.784 1.00 41.59 88 ASP A C 1
ATOM 640 O O . ASP A 1 88 ? -27.934 -3.494 22.688 1.00 41.59 88 ASP A O 1
ATOM 644 N N . SER A 1 89 ? -27.497 -5.646 23.172 1.00 41.97 89 SER A N 1
ATOM 645 C CA . SER A 1 89 ? -26.043 -5.571 23.180 1.00 41.97 89 SER A CA 1
ATOM 646 C C . SER A 1 89 ? -25.599 -5.060 21.812 1.00 41.97 89 SER A C 1
ATOM 648 O O . SER A 1 89 ? -25.727 -5.792 20.817 1.00 41.97 89 SER A O 1
ATOM 650 N N . PRO A 1 90 ? -25.037 -3.839 21.723 1.00 46.28 90 PRO A N 1
ATOM 651 C CA . PRO A 1 90 ? -24.461 -3.367 20.481 1.00 46.28 90 PRO A CA 1
ATOM 652 C C . PRO A 1 90 ? -23.411 -4.387 20.061 1.00 46.28 90 PRO A C 1
ATOM 654 O O . PRO A 1 90 ? -22.547 -4.744 20.862 1.00 46.28 90 PRO A O 1
ATOM 657 N N . LYS A 1 91 ? -23.484 -4.879 18.819 1.00 42.56 91 LYS A N 1
ATOM 658 C CA . LYS A 1 91 ? -22.467 -5.792 18.285 1.00 42.56 91 LYS A CA 1
ATOM 659 C C . LYS A 1 91 ? -21.132 -5.064 18.295 1.00 42.56 91 LYS A C 1
ATOM 661 O O . LYS A 1 91 ? -20.855 -4.284 17.381 1.00 42.56 91 LYS A O 1
ATOM 666 N N . GLU A 1 92 ? -20.352 -5.305 19.347 1.00 37.56 92 GLU A N 1
ATOM 667 C CA . GLU A 1 92 ? -19.085 -4.637 19.592 1.00 37.56 92 GLU A CA 1
ATOM 668 C C . GLU A 1 92 ? -18.162 -4.960 18.423 1.00 37.56 92 GLU A C 1
ATOM 670 O O . GLU A 1 92 ? -17.635 -6.064 18.272 1.00 37.56 92 GLU A O 1
ATOM 675 N N . SER A 1 93 ? -18.079 -3.997 17.509 1.00 45.44 93 SER A N 1
ATOM 676 C CA . SER A 1 93 ? -17.231 -4.108 16.337 1.00 45.44 93 SER A CA 1
ATOM 677 C C . SER A 1 93 ? -15.793 -4.174 16.839 1.00 45.44 93 SER A C 1
ATOM 679 O O . SER A 1 93 ? -15.468 -3.418 17.760 1.00 45.44 93 SER A O 1
ATOM 681 N N . PRO A 1 94 ? -14.939 -5.053 16.278 1.00 43.72 94 PRO A N 1
ATOM 682 C CA . PRO A 1 94 ? -13.572 -5.206 16.759 1.00 43.72 94 PRO A CA 1
ATOM 683 C C . PRO A 1 94 ? -12.907 -3.826 16.839 1.00 43.72 94 PRO A C 1
ATOM 685 O O . PRO A 1 94 ? -13.108 -3.017 15.921 1.00 43.72 94 PRO A O 1
ATOM 688 N N . PRO A 1 95 ? -12.191 -3.528 17.941 1.00 46.62 95 PRO A N 1
ATOM 689 C CA . PRO A 1 95 ? -11.754 -2.175 18.250 1.00 46.62 95 PRO A CA 1
ATOM 690 C C . PRO A 1 95 ? -11.007 -1.587 17.048 1.00 46.62 95 PRO A C 1
ATOM 692 O O . PRO A 1 95 ? -10.184 -2.278 16.446 1.00 46.62 95 PRO A O 1
ATOM 695 N N . PRO A 1 96 ? -11.310 -0.344 16.635 1.00 55.12 96 PRO A N 1
ATOM 696 C CA . PRO A 1 96 ? -10.727 0.213 15.427 1.00 55.12 96 PRO A CA 1
ATOM 697 C C . PRO A 1 96 ? -9.218 0.384 15.619 1.00 55.12 96 PRO A C 1
ATOM 699 O O . PRO A 1 96 ? -8.789 1.305 16.319 1.00 55.12 96 PRO A O 1
ATOM 702 N N . GLY A 1 97 ? -8.446 -0.488 14.959 1.00 53.84 97 GLY A N 1
ATOM 703 C CA . GLY A 1 97 ? -6.984 -0.474 14.949 1.00 53.84 97 GLY A CA 1
ATOM 704 C C . GLY A 1 97 ? -6.433 0.941 14.790 1.00 53.84 97 GLY A C 1
ATOM 705 O O . GLY A 1 97 ? -6.984 1.751 14.038 1.00 53.84 97 GLY A O 1
ATOM 706 N N . ARG A 1 98 ? -5.414 1.260 15.600 1.00 65.25 98 ARG A N 1
ATOM 707 C CA . ARG A 1 98 ? -5.073 2.617 16.068 1.00 65.25 98 ARG A CA 1
ATOM 708 C C . ARG A 1 98 ? -5.079 3.678 14.958 1.00 65.25 98 ARG A C 1
ATOM 710 O O . ARG A 1 98 ? -4.065 3.963 14.321 1.00 65.25 98 ARG A O 1
ATOM 717 N N . ARG A 1 99 ? -6.228 4.339 14.785 1.00 72.69 99 ARG A N 1
ATOM 718 C CA . ARG A 1 99 ? -6.419 5.396 13.784 1.00 72.69 99 ARG A CA 1
ATOM 719 C C . ARG A 1 99 ? -5.622 6.639 14.181 1.00 72.69 99 ARG A C 1
ATOM 721 O O . ARG A 1 99 ? -6.026 7.384 15.071 1.00 72.69 99 ARG A O 1
ATOM 728 N N . ILE A 1 100 ? -4.488 6.858 13.518 1.00 85.88 100 ILE A N 1
ATOM 729 C CA . ILE A 1 100 ? -3.731 8.110 13.623 1.00 85.88 100 ILE A CA 1
ATOM 730 C C . ILE A 1 100 ? -4.571 9.279 13.086 1.00 85.88 100 ILE A C 1
ATOM 732 O O . ILE A 1 100 ? -5.372 9.095 12.168 1.00 85.88 100 ILE A O 1
ATOM 736 N N . SER A 1 101 ? -4.400 10.475 13.656 1.00 89.31 101 SER A N 1
ATOM 737 C CA . SER A 1 101 ? -5.088 11.674 13.163 1.00 89.31 101 SER A CA 1
ATOM 738 C C . SER A 1 101 ? -4.498 12.150 11.832 1.00 89.31 101 SER A C 1
ATOM 740 O O . SER A 1 101 ? -3.407 11.731 11.436 1.00 89.31 101 SER A O 1
ATOM 742 N N . ASP A 1 102 ? -5.193 13.052 11.143 1.00 91.56 102 ASP A N 1
ATOM 743 C CA . ASP A 1 102 ? -4.749 13.557 9.840 1.00 91.56 102 ASP A CA 1
ATOM 744 C C . ASP A 1 102 ? -3.484 14.413 9.975 1.00 91.56 102 ASP A C 1
ATOM 746 O O . ASP A 1 102 ? -2.561 14.314 9.163 1.00 91.56 102 ASP A O 1
ATOM 750 N N . GLU A 1 103 ? -3.387 15.185 11.057 1.00 92.50 103 GLU A N 1
ATOM 751 C CA . GLU A 1 103 ? -2.198 15.952 11.419 1.00 92.50 103 GLU A CA 1
ATOM 752 C C . GLU A 1 103 ? -1.002 15.022 11.637 1.00 92.50 103 GLU A C 1
ATOM 754 O O . GLU A 1 103 ? 0.094 15.325 11.162 1.00 92.50 103 GLU A O 1
ATOM 759 N N . GLU A 1 104 ? -1.209 13.878 12.302 1.00 91.38 104 GLU A N 1
ATOM 760 C CA . GLU A 1 104 ? -0.166 12.883 12.551 1.00 91.38 104 GLU A CA 1
ATOM 761 C C . GLU A 1 104 ? 0.220 12.126 11.276 1.00 91.38 104 GLU A C 1
ATOM 763 O O . GLU A 1 104 ? 1.408 12.007 10.978 1.00 91.38 104 GLU A O 1
ATOM 768 N N . GLY A 1 105 ? -0.755 11.689 10.474 1.00 92.50 105 GLY A N 1
ATOM 769 C CA . GLY A 1 105 ? -0.524 11.041 9.181 1.00 92.50 105 GLY A CA 1
ATOM 770 C C . GLY A 1 105 ? 0.300 11.922 8.245 1.00 92.50 105 GLY A C 1
ATOM 771 O O . GLY A 1 105 ? 1.334 11.491 7.731 1.00 92.50 105 GLY A O 1
ATOM 772 N N . HIS A 1 106 ? -0.066 13.199 8.105 1.00 94.44 106 HIS A N 1
ATOM 773 C CA . HIS A 1 106 ? 0.728 14.155 7.335 1.00 94.44 106 HIS A CA 1
ATOM 774 C C . HIS A 1 106 ? 2.058 14.533 8.025 1.00 94.44 106 HIS A C 1
ATOM 776 O O . HIS A 1 106 ? 3.039 14.804 7.330 1.00 94.44 106 HIS A O 1
ATOM 782 N N . ARG A 1 107 ? 2.155 14.528 9.366 1.00 93.69 107 ARG A N 1
ATOM 783 C CA . ARG A 1 107 ? 3.428 14.738 10.093 1.00 93.69 107 ARG A CA 1
ATOM 784 C C . ARG A 1 107 ? 4.420 13.614 9.819 1.00 93.69 107 ARG A C 1
ATOM 786 O O . ARG A 1 107 ? 5.589 13.900 9.581 1.00 93.69 107 ARG A O 1
ATOM 793 N N . LEU A 1 108 ? 3.967 12.363 9.836 1.00 92.62 108 LEU A N 1
ATOM 794 C CA . LEU A 1 108 ? 4.771 11.176 9.542 1.00 92.62 108 LEU A CA 1
ATOM 795 C C . LEU A 1 108 ? 5.145 11.105 8.062 1.00 92.62 108 LEU A C 1
ATOM 797 O O . LEU A 1 108 ? 6.302 10.843 7.743 1.00 92.62 108 LEU A O 1
ATOM 801 N N . GLN A 1 109 ? 4.207 11.418 7.166 1.00 94.31 109 GLN A N 1
ATOM 802 C CA . GLN A 1 109 ? 4.462 11.484 5.728 1.00 94.31 109 GLN A CA 1
ATOM 803 C C . GLN A 1 109 ? 5.596 12.475 5.405 1.00 94.31 109 GLN A C 1
ATOM 805 O O . GLN A 1 109 ? 6.519 12.117 4.675 1.00 94.31 109 GLN A O 1
ATOM 810 N N . ARG A 1 110 ? 5.611 13.660 6.038 1.00 93.56 110 ARG A N 1
ATOM 811 C CA . ARG A 1 110 ? 6.694 14.656 5.902 1.00 93.56 110 ARG A CA 1
ATOM 812 C C . ARG A 1 110 ? 8.053 14.229 6.484 1.00 93.56 110 ARG A C 1
ATOM 814 O O . ARG A 1 110 ? 9.041 14.903 6.212 1.00 93.56 110 ARG A O 1
ATOM 821 N N . LYS A 1 111 ? 8.135 13.144 7.270 1.00 93.75 111 LYS A N 1
ATOM 822 C CA . LYS A 1 111 ? 9.415 12.547 7.714 1.00 93.75 111 LYS A CA 1
ATOM 823 C C . LYS A 1 111 ? 10.001 11.566 6.689 1.00 93.75 111 LYS A C 1
ATOM 825 O O . LYS A 1 111 ? 11.155 11.167 6.835 1.00 93.75 111 LYS A O 1
ATOM 830 N N . LEU A 1 112 ? 9.221 11.115 5.703 1.00 93.12 112 LEU A N 1
ATOM 831 C CA . LEU A 1 112 ? 9.707 10.179 4.689 1.00 93.12 112 LEU A CA 1
ATOM 832 C C . LEU A 1 112 ? 10.691 10.883 3.735 1.00 93.12 112 LEU A C 1
ATOM 834 O O . LEU A 1 112 ? 10.521 12.069 3.451 1.00 93.12 112 LEU A O 1
ATOM 838 N N . PRO A 1 113 ? 11.699 10.172 3.194 1.00 90.19 113 PRO A N 1
ATOM 839 C CA . PRO A 1 113 ? 12.639 10.768 2.251 1.00 90.19 113 PRO A CA 1
ATOM 840 C C . PRO A 1 113 ? 11.918 11.247 0.986 1.00 90.19 113 PRO A C 1
ATOM 842 O O . PRO A 1 113 ? 11.105 10.512 0.414 1.00 90.19 113 PRO A O 1
ATOM 845 N N . ILE A 1 114 ? 12.252 12.459 0.533 1.00 85.81 114 ILE A N 1
ATOM 846 C CA . ILE A 1 114 ? 11.741 13.028 -0.720 1.00 85.81 114 ILE A CA 1
ATOM 847 C C . ILE A 1 114 ? 12.120 12.105 -1.881 1.00 85.81 114 ILE A C 1
ATOM 849 O O . ILE A 1 114 ? 13.238 11.593 -1.968 1.00 85.81 114 ILE A O 1
ATOM 853 N N . ARG A 1 115 ? 11.157 11.869 -2.771 1.00 82.94 115 ARG A N 1
ATOM 854 C CA . ARG A 1 115 ? 11.317 11.005 -3.935 1.00 82.94 115 ARG A CA 1
ATOM 855 C C . ARG A 1 115 ? 11.627 11.840 -5.177 1.00 82.94 115 ARG A C 1
ATOM 857 O O . ARG A 1 115 ? 10.728 12.173 -5.943 1.00 82.94 115 ARG A O 1
ATOM 864 N N . GLU A 1 116 ? 12.901 12.124 -5.402 1.00 77.06 116 GLU A N 1
ATOM 865 C CA . GLU A 1 116 ? 13.359 12.700 -6.669 1.00 77.06 116 GLU A CA 1
ATOM 866 C C . GLU A 1 116 ? 13.299 11.636 -7.780 1.00 77.06 116 GLU A C 1
ATOM 868 O O . GLU A 1 116 ? 13.944 10.588 -7.695 1.00 77.06 116 GLU A O 1
ATOM 873 N N . GLU A 1 117 ? 12.492 11.864 -8.821 1.00 71.38 117 GLU A N 1
ATOM 874 C CA . GLU A 1 117 ? 12.395 10.951 -9.968 1.00 71.38 117 GLU A CA 1
ATOM 875 C C . GLU A 1 117 ? 13.468 11.297 -11.011 1.00 71.38 117 GLU A C 1
ATOM 877 O O . GLU A 1 117 ? 13.230 12.050 -11.955 1.00 71.38 117 GLU A O 1
ATOM 882 N N . VAL A 1 118 ? 14.676 10.753 -10.830 1.00 74.19 118 VAL A N 1
ATOM 883 C CA . VAL A 1 118 ? 15.783 10.937 -11.781 1.00 74.19 118 VAL A CA 1
ATOM 884 C C . VAL A 1 118 ? 15.624 10.026 -13.016 1.00 74.19 118 VAL A C 1
ATOM 886 O O . VAL A 1 118 ? 15.194 8.879 -12.872 1.00 74.19 118 VAL A O 1
ATOM 889 N N . PRO A 1 119 ? 16.005 10.461 -14.239 1.00 61.09 119 PRO A N 1
ATOM 890 C CA . PRO A 1 119 ? 15.702 9.716 -15.473 1.00 61.09 119 PRO A CA 1
ATOM 891 C C . PRO A 1 119 ? 16.318 8.313 -15.588 1.00 61.09 119 PRO A C 1
ATOM 893 O O . PRO A 1 119 ? 15.858 7.509 -16.394 1.00 61.09 119 PRO A O 1
ATOM 896 N N . VAL A 1 120 ? 17.376 8.026 -14.822 1.00 67.69 120 VAL A N 1
ATOM 897 C CA . VAL A 1 120 ? 18.162 6.780 -14.922 1.00 67.69 120 VAL A CA 1
ATOM 898 C C . VAL A 1 120 ? 17.724 5.732 -13.891 1.00 67.69 120 VAL A C 1
ATOM 900 O O . VAL A 1 120 ? 17.847 4.534 -14.139 1.00 67.69 120 VAL A O 1
ATOM 903 N N . THR A 1 121 ? 17.188 6.154 -12.744 1.00 67.38 121 THR A N 1
ATOM 904 C CA . THR A 1 121 ? 16.729 5.257 -11.677 1.00 67.38 121 THR A CA 1
ATOM 905 C C . THR A 1 121 ? 15.464 5.801 -11.020 1.00 67.38 121 THR A C 1
ATOM 907 O O . THR A 1 121 ? 15.451 6.874 -10.433 1.00 67.38 121 THR A O 1
ATOM 910 N N . SER A 1 122 ? 14.385 5.016 -11.038 1.00 71.06 122 SER A N 1
ATOM 911 C CA . SER A 1 122 ? 13.270 5.244 -10.115 1.00 71.06 122 SER A CA 1
ATOM 912 C C . SER A 1 122 ? 13.676 4.767 -8.717 1.00 71.06 122 SER A C 1
ATOM 914 O O . SER A 1 122 ? 13.944 3.572 -8.564 1.00 71.06 122 SER A O 1
ATOM 916 N N . PRO A 1 123 ? 13.676 5.624 -7.676 1.00 82.88 123 PRO A N 1
ATOM 917 C CA . PRO A 1 123 ? 13.895 5.163 -6.309 1.00 82.88 123 PRO A CA 1
ATOM 918 C C . PRO A 1 123 ? 12.825 4.148 -5.883 1.00 82.88 123 PRO A C 1
ATOM 920 O O . PRO A 1 123 ? 11.723 4.110 -6.444 1.00 82.88 123 PRO A O 1
ATOM 923 N N . LYS A 1 124 ? 13.094 3.362 -4.835 1.00 89.31 124 LYS A N 1
ATOM 924 C CA . LYS A 1 124 ? 12.029 2.602 -4.162 1.00 89.31 124 LYS A CA 1
ATOM 925 C C . LYS A 1 124 ? 11.075 3.572 -3.459 1.00 89.31 124 LYS A C 1
ATOM 927 O O . LYS A 1 124 ? 11.529 4.481 -2.766 1.00 89.31 124 LYS A O 1
ATOM 932 N N . THR A 1 125 ? 9.767 3.368 -3.607 1.00 92.31 125 THR A N 1
ATOM 933 C CA . THR A 1 125 ? 8.780 3.978 -2.708 1.00 92.31 125 THR A CA 1
ATOM 934 C C . THR A 1 125 ? 9.072 3.496 -1.291 1.00 92.31 125 THR A C 1
ATOM 936 O O . THR A 1 125 ? 9.326 2.307 -1.074 1.00 92.31 125 THR A O 1
ATOM 939 N N . ARG A 1 126 ? 9.046 4.423 -0.340 1.00 95.44 126 ARG A N 1
ATOM 940 C CA . ARG A 1 126 ? 9.144 4.176 1.096 1.00 95.44 126 ARG A CA 1
ATOM 941 C C . ARG A 1 126 ? 7.839 4.578 1.761 1.00 95.44 126 ARG A C 1
ATOM 943 O O . ARG A 1 126 ? 7.138 5.469 1.281 1.00 95.44 126 ARG A O 1
ATOM 950 N N . GLY A 1 127 ? 7.545 3.933 2.874 1.00 96.06 127 GLY A N 1
ATOM 951 C CA . GLY A 1 127 ? 6.425 4.274 3.727 1.00 96.06 127 GLY A CA 1
ATOM 952 C C . GLY A 1 127 ? 6.630 3.773 5.144 1.00 96.06 127 GLY A C 1
ATOM 953 O O . GLY A 1 127 ? 7.650 3.152 5.438 1.00 96.06 127 GLY A O 1
ATOM 954 N N . LYS A 1 128 ? 5.645 4.031 5.998 1.00 96.69 128 LYS A N 1
ATOM 955 C CA . LYS A 1 128 ? 5.556 3.492 7.355 1.00 96.69 128 LYS A CA 1
ATOM 956 C C . LYS A 1 128 ? 4.130 3.035 7.640 1.00 96.69 128 LYS A C 1
ATOM 958 O O . LYS A 1 128 ? 3.173 3.642 7.154 1.00 96.69 128 LYS A O 1
ATOM 963 N N . TRP A 1 129 ? 4.015 1.986 8.438 1.00 95.69 129 TRP A N 1
ATOM 964 C CA . TRP A 1 129 ? 2.801 1.580 9.140 1.00 95.69 129 TRP A CA 1
ATOM 965 C C . TRP A 1 129 ? 3.004 1.846 10.634 1.00 95.69 129 TRP A C 1
ATOM 967 O O . TRP A 1 129 ? 4.136 1.787 11.118 1.00 95.69 129 TRP A O 1
ATOM 977 N N . ILE A 1 130 ? 1.926 2.159 11.349 1.00 90.44 130 ILE A N 1
ATOM 978 C CA . ILE A 1 130 ? 1.904 2.201 12.811 1.00 90.44 130 ILE A CA 1
ATOM 979 C C . ILE A 1 130 ? 0.891 1.160 13.267 1.00 90.44 130 ILE A C 1
ATOM 981 O O . ILE A 1 130 ? -0.277 1.260 12.898 1.00 90.44 130 ILE A O 1
ATOM 985 N N . ASP A 1 131 ? 1.348 0.174 14.038 1.00 86.50 131 ASP A N 1
ATOM 986 C CA . ASP A 1 131 ? 0.476 -0.875 14.567 1.00 86.50 131 ASP A CA 1
ATOM 987 C C . ASP A 1 131 ? -0.402 -0.372 15.731 1.00 86.50 131 ASP A C 1
ATOM 989 O O . ASP A 1 131 ? -0.291 0.767 16.205 1.00 86.50 131 ASP A O 1
ATOM 993 N N . GLU A 1 132 ? -1.282 -1.244 16.220 1.00 82.31 132 GLU A N 1
ATOM 994 C CA . GLU A 1 132 ? -2.205 -0.938 17.318 1.00 82.31 132 GLU A CA 1
ATOM 995 C C . GLU A 1 132 ? -1.478 -0.562 18.622 1.00 82.31 132 GLU A C 1
ATOM 997 O O . GLU A 1 132 ? -1.947 0.300 19.368 1.00 82.31 132 GLU A O 1
ATOM 1002 N N . ASN A 1 133 ? -0.292 -1.137 18.849 1.00 82.75 133 ASN A N 1
ATOM 1003 C CA . ASN A 1 133 ? 0.581 -0.865 19.995 1.00 82.75 133 ASN A CA 1
ATOM 1004 C C . ASN A 1 133 ? 1.355 0.462 19.850 1.00 82.75 133 ASN A C 1
ATOM 1006 O O . ASN A 1 133 ? 1.873 0.999 20.829 1.00 82.75 133 ASN A O 1
ATOM 1010 N N . GLY A 1 134 ? 1.443 0.999 18.632 1.00 81.81 134 GLY A N 1
ATOM 1011 C CA . GLY A 1 134 ? 2.184 2.206 18.287 1.00 81.81 134 GLY A CA 1
ATOM 1012 C C . GLY A 1 134 ? 3.613 1.995 17.783 1.00 81.81 134 GLY A C 1
ATOM 1013 O O . GLY A 1 134 ? 4.347 2.979 17.679 1.00 81.81 134 GLY A O 1
ATOM 1014 N N . ASN A 1 135 ? 4.003 0.766 17.443 1.00 88.12 135 ASN A N 1
ATOM 1015 C CA . ASN A 1 135 ? 5.273 0.457 16.788 1.00 88.12 135 ASN A CA 1
ATOM 1016 C C . ASN A 1 135 ? 5.272 0.966 15.337 1.00 88.12 135 ASN A C 1
ATOM 1018 O O . ASN A 1 135 ? 4.315 0.727 14.602 1.00 88.12 135 ASN A O 1
ATOM 1022 N N . GLU A 1 136 ? 6.357 1.608 14.891 1.00 91.38 136 GLU A N 1
ATOM 1023 C CA . GLU A 1 136 ? 6.562 1.932 13.470 1.00 91.38 136 GLU A CA 1
ATOM 1024 C C . GLU A 1 136 ? 7.197 0.734 12.722 1.00 91.38 136 GLU A C 1
ATOM 1026 O O . GLU A 1 136 ? 8.358 0.406 12.967 1.00 91.38 136 GLU A O 1
ATOM 1031 N N . GLU A 1 137 ? 6.486 0.120 11.766 1.00 94.88 137 GLU A N 1
ATOM 1032 C CA . GLU A 1 137 ? 7.088 -0.775 10.755 1.00 94.88 137 GLU A CA 1
ATOM 1033 C C . GLU A 1 137 ? 7.429 0.031 9.482 1.00 94.88 137 GLU A C 1
ATOM 1035 O O . GLU A 1 137 ? 6.579 0.730 8.924 1.00 94.88 137 GLU A O 1
ATOM 1040 N N . ASP A 1 138 ? 8.657 -0.100 8.968 1.00 96.38 138 ASP A N 1
ATOM 1041 C CA . ASP A 1 138 ? 9.052 0.478 7.675 1.00 96.38 138 ASP A CA 1
ATOM 1042 C C . ASP A 1 138 ? 8.516 -0.348 6.493 1.00 96.38 138 ASP A C 1
ATOM 1044 O O . ASP A 1 138 ? 8.625 -1.574 6.453 1.00 96.38 138 ASP A O 1
ATOM 1048 N N . LEU A 1 139 ? 8.003 0.341 5.471 1.00 97.00 139 LEU A N 1
ATOM 1049 C CA . LEU A 1 139 ? 7.482 -0.249 4.236 1.00 97.00 139 LEU A CA 1
ATOM 1050 C C . LEU A 1 139 ? 8.344 0.151 3.029 1.00 97.00 139 LEU A C 1
ATOM 1052 O O . LEU A 1 139 ? 8.811 1.292 2.925 1.00 97.00 139 LEU A O 1
ATOM 1056 N N . ALA A 1 140 ? 8.531 -0.761 2.069 1.00 96.75 140 ALA A N 1
ATOM 1057 C CA . ALA A 1 140 ? 9.279 -0.469 0.845 1.00 96.75 140 ALA A CA 1
ATOM 1058 C C . ALA A 1 140 ? 8.761 -1.224 -0.389 1.00 96.75 140 ALA A C 1
ATOM 1060 O O . ALA A 1 140 ? 8.436 -2.412 -0.333 1.00 96.75 140 ALA A O 1
ATOM 1061 N N . SER A 1 141 ? 8.737 -0.541 -1.536 1.00 94.56 141 SER A N 1
ATOM 1062 C CA . SER A 1 141 ? 8.397 -1.167 -2.817 1.00 94.56 141 SER A CA 1
ATOM 1063 C C . SER A 1 141 ? 9.534 -2.046 -3.338 1.00 94.56 141 SER A C 1
ATOM 1065 O O . SER A 1 141 ? 10.697 -1.634 -3.315 1.00 94.56 141 SER A O 1
ATOM 1067 N N . GLY A 1 142 ? 9.201 -3.185 -3.926 1.00 94.12 142 GLY A N 1
ATOM 1068 C CA . GLY A 1 142 ? 10.142 -4.078 -4.588 1.00 94.12 142 GLY A CA 1
ATOM 1069 C C . GLY A 1 142 ? 9.685 -5.529 -4.529 1.00 94.12 142 GLY A C 1
ATOM 1070 O O . GLY A 1 142 ? 8.681 -5.849 -3.894 1.00 94.12 142 GLY A O 1
ATOM 1071 N N . GLU A 1 143 ? 10.441 -6.385 -5.206 1.00 94.94 143 GLU A N 1
ATOM 1072 C CA . GLU A 1 143 ? 10.186 -7.823 -5.325 1.00 94.94 143 GLU A CA 1
ATOM 1073 C C . GLU A 1 143 ? 10.688 -8.549 -4.063 1.00 94.94 143 GLU A C 1
ATOM 1075 O O . GLU A 1 143 ? 11.735 -9.187 -4.047 1.00 94.94 143 GLU A O 1
ATOM 1080 N N . HIS A 1 144 ? 9.991 -8.301 -2.954 1.00 93.62 144 HIS A N 1
ATOM 1081 C CA . HIS A 1 144 ? 10.223 -8.849 -1.615 1.00 93.62 144 HIS A CA 1
ATOM 1082 C C . HIS A 1 144 ? 8.966 -8.641 -0.756 1.00 93.62 144 HIS A C 1
ATOM 1084 O O . HIS A 1 144 ? 8.062 -7.898 -1.153 1.00 93.62 144 HIS A O 1
ATOM 1090 N N . ASP A 1 145 ? 8.935 -9.242 0.432 1.00 95.25 145 ASP A N 1
ATOM 1091 C CA . ASP A 1 145 ? 7.762 -9.311 1.314 1.00 95.25 145 ASP A CA 1
ATOM 1092 C C . ASP A 1 145 ? 6.588 -10.001 0.577 1.00 95.25 145 ASP A C 1
ATOM 1094 O O . ASP A 1 145 ? 6.813 -10.966 -0.151 1.00 95.25 145 ASP A O 1
ATOM 1098 N N . GLU A 1 146 ? 5.358 -9.497 0.689 1.00 97.44 146 GLU A N 1
ATOM 1099 C CA . GLU A 1 146 ? 4.128 -10.066 0.110 1.00 97.44 146 GLU A CA 1
ATOM 1100 C C . GLU A 1 146 ? 4.047 -9.991 -1.440 1.00 97.44 146 GLU A C 1
ATOM 1102 O O . GLU A 1 146 ? 2.971 -10.111 -2.025 1.00 97.44 146 GLU A O 1
ATOM 1107 N N . PHE A 1 147 ? 5.165 -9.756 -2.138 1.00 96.75 147 PHE A N 1
ATOM 1108 C CA . PHE A 1 147 ? 5.228 -9.596 -3.599 1.00 96.75 147 PHE A CA 1
ATOM 1109 C C . PHE A 1 147 ? 4.711 -10.824 -4.362 1.00 96.75 147 PHE A C 1
ATOM 1111 O O . PHE A 1 147 ? 3.862 -10.692 -5.249 1.00 96.75 147 PHE A O 1
ATOM 1118 N N . GLU A 1 148 ? 5.216 -12.011 -4.011 1.00 96.62 148 GLU A N 1
ATOM 1119 C CA . GLU A 1 148 ? 4.828 -13.275 -4.649 1.00 96.62 148 GLU A CA 1
ATOM 1120 C C . GLU A 1 148 ? 3.341 -13.568 -4.395 1.00 96.62 148 GLU A C 1
ATOM 1122 O O . GLU A 1 148 ? 2.602 -13.866 -5.335 1.00 96.62 148 GLU A O 1
ATOM 1127 N N . ASP A 1 149 ? 2.880 -13.370 -3.154 1.00 97.62 149 ASP A N 1
ATOM 1128 C CA . ASP A 1 149 ? 1.483 -13.554 -2.747 1.00 97.62 149 ASP A CA 1
ATOM 1129 C C . ASP A 1 149 ? 0.530 -12.638 -3.525 1.00 97.62 149 ASP A C 1
ATOM 1131 O O . ASP A 1 149 ? -0.482 -13.097 -4.058 1.00 97.62 149 ASP A O 1
ATOM 1135 N N . VAL A 1 150 ? 0.848 -11.341 -3.642 1.00 97.50 150 VAL A N 1
ATOM 1136 C CA . VAL A 1 150 ? 0.045 -10.393 -4.434 1.00 97.50 150 VAL A CA 1
ATOM 1137 C C . VAL A 1 150 ? 0.023 -10.800 -5.903 1.00 97.50 150 VAL A C 1
ATOM 1139 O O . VAL A 1 150 ? -1.044 -10.787 -6.527 1.00 97.50 150 VAL A O 1
ATOM 1142 N N . ARG A 1 151 ? 1.179 -11.161 -6.472 1.00 95.75 151 ARG A N 1
ATOM 1143 C CA . ARG A 1 151 ? 1.284 -11.575 -7.876 1.00 95.75 151 ARG A CA 1
ATOM 1144 C C . ARG A 1 151 ? 0.412 -12.797 -8.144 1.00 95.75 151 ARG A C 1
ATOM 1146 O O . ARG A 1 151 ? -0.345 -12.795 -9.117 1.00 95.75 151 ARG A O 1
ATOM 1153 N N . ASP A 1 152 ? 0.486 -13.812 -7.292 1.00 95.81 152 ASP A N 1
ATOM 1154 C CA . ASP A 1 152 ? -0.190 -15.086 -7.523 1.00 95.81 152 ASP A CA 1
ATOM 1155 C C . ASP A 1 152 ? -1.674 -15.046 -7.141 1.00 95.81 152 ASP A C 1
ATOM 1157 O O . ASP A 1 152 ? -2.493 -15.629 -7.854 1.00 95.81 152 ASP A O 1
ATOM 1161 N N . PHE A 1 153 ? -2.066 -14.233 -6.155 1.00 96.50 153 PHE A N 1
ATOM 1162 C CA . PHE A 1 153 ? -3.469 -13.880 -5.915 1.00 96.50 153 PHE A CA 1
ATOM 1163 C C . PHE A 1 153 ? -4.091 -13.169 -7.126 1.00 96.50 153 PHE A C 1
ATOM 1165 O O . PHE A 1 153 ? -5.148 -13.576 -7.614 1.00 96.50 153 PHE A O 1
ATOM 1172 N N . LEU A 1 154 ? -3.439 -12.126 -7.658 1.00 95.44 154 LEU A N 1
ATOM 1173 C CA . LEU A 1 154 ? -3.952 -11.395 -8.822 1.00 95.44 154 LEU A CA 1
ATOM 1174 C C . LEU A 1 154 ? -3.956 -12.267 -10.089 1.00 95.44 154 LEU A C 1
ATOM 1176 O O . LEU A 1 154 ? -4.897 -12.179 -10.880 1.00 95.44 154 LEU A O 1
ATOM 1180 N N . ARG A 1 155 ? -2.965 -13.151 -10.266 1.00 94.00 155 ARG A N 1
ATOM 1181 C CA . ARG A 1 155 ? -2.938 -14.162 -11.337 1.00 94.00 155 ARG A CA 1
ATOM 1182 C C . ARG A 1 155 ? -4.103 -15.148 -11.203 1.00 94.00 155 ARG A C 1
ATOM 1184 O O . ARG A 1 155 ? -4.833 -15.340 -12.171 1.00 94.00 155 ARG A O 1
ATOM 1191 N N . GLY A 1 156 ? -4.336 -15.699 -10.010 1.00 94.25 156 GLY A N 1
ATOM 1192 C CA . GLY A 1 156 ? -5.444 -16.617 -9.718 1.00 94.25 156 GLY A CA 1
ATOM 1193 C C . GLY A 1 156 ? -6.838 -15.990 -9.865 1.00 94.25 156 GLY A C 1
ATOM 1194 O O . GLY A 1 156 ? -7.812 -16.698 -10.100 1.00 94.25 156 GLY A O 1
ATOM 1195 N N . LYS A 1 157 ? -6.943 -14.657 -9.788 1.00 93.00 157 LYS A N 1
ATOM 1196 C CA . LYS A 1 157 ? -8.167 -13.894 -10.096 1.00 93.00 157 LYS A CA 1
ATOM 1197 C C . LYS A 1 157 ? -8.293 -13.465 -11.567 1.00 93.00 157 LYS A C 1
ATOM 1199 O O . LYS A 1 157 ? -9.264 -12.794 -11.904 1.00 93.00 157 LYS A O 1
ATOM 1204 N N . GLY A 1 158 ? -7.330 -13.790 -12.436 1.00 93.00 158 GLY A N 1
ATOM 1205 C CA . GLY A 1 158 ? -7.301 -13.313 -13.828 1.00 93.00 158 GLY A CA 1
ATOM 1206 C C . GLY A 1 158 ? -7.093 -11.795 -13.966 1.00 93.00 158 GLY A C 1
ATOM 1207 O O . GLY A 1 158 ? -7.418 -11.212 -14.998 1.00 93.00 158 GLY A O 1
ATOM 1208 N N . LEU A 1 159 ? -6.578 -11.138 -12.920 1.00 91.62 159 LEU A N 1
ATOM 1209 C CA . LEU A 1 159 ? -6.389 -9.685 -12.837 1.00 91.62 159 LEU A CA 1
ATOM 1210 C C . LEU A 1 159 ? -5.004 -9.215 -13.310 1.00 91.62 159 LEU A C 1
ATOM 1212 O O . LEU A 1 159 ? -4.782 -8.008 -13.407 1.00 91.62 159 LEU A O 1
ATOM 1216 N N . LEU A 1 160 ? -4.098 -10.140 -13.643 1.00 90.06 160 LEU A N 1
ATOM 1217 C CA . LEU A 1 160 ? -2.867 -9.861 -14.390 1.00 90.06 160 LEU A CA 1
ATOM 1218 C C . LEU A 1 160 ? -3.018 -10.326 -15.849 1.00 90.06 160 LEU A C 1
ATOM 1220 O O . LEU A 1 160 ? -3.660 -11.350 -16.095 1.00 90.06 160 LEU A O 1
ATOM 1224 N N . PRO A 1 161 ? -2.434 -9.617 -16.833 1.00 84.69 161 PRO A N 1
ATOM 1225 C CA . PRO A 1 161 ? -2.446 -10.067 -18.218 1.00 84.69 161 PRO A CA 1
ATOM 1226 C C . PRO A 1 161 ? -1.576 -11.329 -18.392 1.00 84.69 161 PRO A C 1
ATOM 1228 O O . PRO A 1 161 ? -0.548 -11.460 -17.729 1.00 84.69 161 PRO A O 1
ATOM 1231 N N . PRO A 1 162 ? -1.911 -12.238 -19.329 1.00 79.31 162 PRO A N 1
ATOM 1232 C CA . PRO A 1 162 ? -1.115 -13.444 -19.589 1.00 79.31 162 PRO A CA 1
ATOM 1233 C C . PRO A 1 162 ? 0.224 -13.159 -20.296 1.00 79.31 162 PRO A C 1
ATOM 1235 O O . PRO A 1 162 ? 1.028 -14.069 -20.481 1.00 79.31 162 PRO A O 1
ATOM 1238 N N . LYS A 1 163 ? 0.459 -11.913 -20.732 1.00 77.12 163 LYS A N 1
ATOM 1239 C CA . LYS A 1 163 ? 1.706 -11.426 -21.337 1.00 77.12 163 LYS A CA 1
ATOM 1240 C C . LYS A 1 163 ? 1.954 -9.978 -20.902 1.00 77.12 163 LYS A C 1
ATOM 1242 O O . LYS A 1 163 ? 1.018 -9.180 -20.894 1.00 77.12 163 LYS A O 1
ATOM 1247 N N . GLY A 1 164 ? 3.214 -9.639 -20.629 1.00 73.75 164 GLY A N 1
ATOM 1248 C CA . GLY A 1 164 ? 3.650 -8.299 -20.219 1.00 73.75 164 GLY A CA 1
ATOM 1249 C C . GLY A 1 164 ? 3.774 -8.130 -18.701 1.00 73.75 164 GLY A C 1
ATOM 1250 O O . GLY A 1 164 ? 3.045 -8.749 -17.929 1.00 73.75 164 GLY A O 1
ATOM 1251 N N . ASN A 1 165 ? 4.710 -7.279 -18.278 1.00 80.19 165 ASN A N 1
ATOM 1252 C CA . ASN A 1 165 ? 5.070 -7.115 -16.871 1.00 80.19 165 ASN A CA 1
ATOM 1253 C C . ASN A 1 165 ? 4.221 -6.016 -16.219 1.00 80.19 165 ASN A C 1
ATOM 1255 O O . ASN A 1 165 ? 4.341 -4.841 -16.562 1.00 80.19 165 ASN A O 1
ATOM 1259 N N . VAL A 1 166 ? 3.392 -6.391 -15.246 1.00 87.94 166 VAL A N 1
ATOM 1260 C CA . VAL A 1 166 ? 2.710 -5.448 -14.349 1.00 87.94 166 VAL A CA 1
ATOM 1261 C C . VAL A 1 166 ? 3.550 -5.333 -13.082 1.00 87.94 166 VAL A C 1
ATOM 1263 O O . VAL A 1 166 ? 3.679 -6.310 -12.354 1.00 87.94 166 VAL A O 1
ATOM 1266 N N . THR A 1 167 ? 4.125 -4.157 -12.815 1.00 93.00 167 THR A N 1
ATOM 1267 C CA . THR A 1 167 ? 4.987 -3.939 -11.634 1.00 93.00 167 THR A CA 1
ATOM 1268 C C . THR A 1 167 ? 4.199 -3.756 -10.339 1.00 93.00 167 THR A C 1
ATOM 1270 O O . THR A 1 167 ? 4.774 -3.837 -9.261 1.00 93.00 167 THR A O 1
ATOM 1273 N N . THR A 1 168 ? 2.884 -3.538 -10.418 1.00 95.00 168 THR A N 1
ATOM 1274 C CA . THR A 1 168 ? 2.023 -3.216 -9.273 1.00 95.00 168 THR A CA 1
ATOM 1275 C C . THR A 1 168 ? 2.144 -4.171 -8.081 1.00 95.00 168 THR A C 1
ATOM 1277 O O . THR A 1 168 ? 2.169 -3.652 -6.973 1.00 95.00 168 THR A O 1
ATOM 1280 N N . PRO A 1 169 ? 2.303 -5.508 -8.223 1.00 96.38 169 PRO A N 1
ATOM 1281 C CA . PRO A 1 169 ? 2.558 -6.397 -7.084 1.00 96.38 169 PRO A CA 1
ATOM 1282 C C . PRO A 1 169 ? 3.742 -5.997 -6.195 1.00 96.38 169 PRO A C 1
ATOM 1284 O O . PRO A 1 169 ? 3.765 -6.354 -5.023 1.00 96.38 169 PRO A O 1
ATOM 1287 N N . SER A 1 170 ? 4.715 -5.239 -6.717 1.00 96.31 170 SER A N 1
ATOM 1288 C CA . SER A 1 170 ? 5.857 -4.738 -5.947 1.00 96.31 170 SER A CA 1
ATOM 1289 C C . SER A 1 170 ? 5.567 -3.430 -5.199 1.00 96.31 170 SER A C 1
ATOM 1291 O O . SER A 1 170 ? 6.457 -2.917 -4.518 1.00 96.31 170 SER A O 1
ATOM 1293 N N . HIS A 1 171 ? 4.390 -2.821 -5.368 1.00 97.44 171 HIS A N 1
ATOM 1294 C CA . HIS A 1 171 ? 4.046 -1.515 -4.792 1.00 97.44 171 HIS A CA 1
ATOM 1295 C C . HIS A 1 171 ? 3.597 -1.673 -3.331 1.00 97.44 171 HIS A C 1
ATOM 1297 O O . HIS A 1 171 ? 3.099 -2.723 -2.924 1.00 97.44 171 HIS A O 1
ATOM 1303 N N . VAL A 1 172 ? 3.813 -0.634 -2.520 1.00 98.06 172 VAL A N 1
ATOM 1304 C CA . VAL A 1 172 ? 3.654 -0.707 -1.056 1.00 98.06 172 VAL A CA 1
ATOM 1305 C C . VAL A 1 172 ? 2.210 -1.009 -0.656 1.00 98.06 172 VAL A C 1
ATOM 1307 O O . VAL A 1 172 ? 1.975 -1.829 0.224 1.00 98.06 172 VAL A O 1
ATOM 1310 N N . GLU A 1 173 ? 1.243 -0.380 -1.318 1.00 98.25 173 GLU A N 1
ATOM 1311 C CA . GLU A 1 173 ? -0.165 -0.403 -0.929 1.00 98.25 173 GLU A CA 1
ATOM 1312 C C . GLU A 1 173 ? -0.779 -1.793 -1.113 1.00 98.25 173 GLU A C 1
ATOM 1314 O O . GLU A 1 173 ? -1.513 -2.267 -0.251 1.00 98.25 173 GLU A O 1
ATOM 1319 N N . VAL A 1 174 ? -0.462 -2.473 -2.221 1.00 98.19 174 VAL A N 1
ATOM 1320 C CA . VAL A 1 174 ? -1.016 -3.805 -2.507 1.00 98.19 174 VAL A CA 1
ATOM 1321 C C . VAL A 1 174 ? -0.326 -4.911 -1.713 1.00 98.19 174 VAL A C 1
ATOM 1323 O O . VAL A 1 174 ? -1.014 -5.834 -1.280 1.00 98.19 174 VAL A O 1
ATOM 1326 N N . LYS A 1 175 ? 0.985 -4.795 -1.445 1.00 98.50 175 LYS A N 1
ATOM 1327 C CA . LYS A 1 175 ? 1.677 -5.684 -0.496 1.00 98.50 175 LYS A CA 1
ATOM 1328 C C . LYS A 1 175 ? 1.112 -5.527 0.910 1.00 98.50 175 LYS A C 1
ATOM 1330 O O . LYS A 1 175 ? 0.766 -6.517 1.544 1.00 98.50 175 LYS A O 1
ATOM 1335 N N . PHE A 1 176 ? 0.900 -4.290 1.359 1.00 98.38 176 PHE A N 1
ATOM 1336 C CA . PHE A 1 176 ? 0.293 -4.037 2.660 1.00 98.38 176 PHE A CA 1
ATOM 1337 C C . PHE A 1 176 ? -1.164 -4.532 2.738 1.00 98.38 176 PHE A C 1
ATOM 1339 O O . PHE A 1 176 ? -1.547 -5.160 3.718 1.00 98.38 176 PHE A O 1
ATOM 1346 N N . ALA A 1 177 ? -1.969 -4.369 1.685 1.00 98.25 177 ALA A N 1
ATOM 1347 C CA . ALA A 1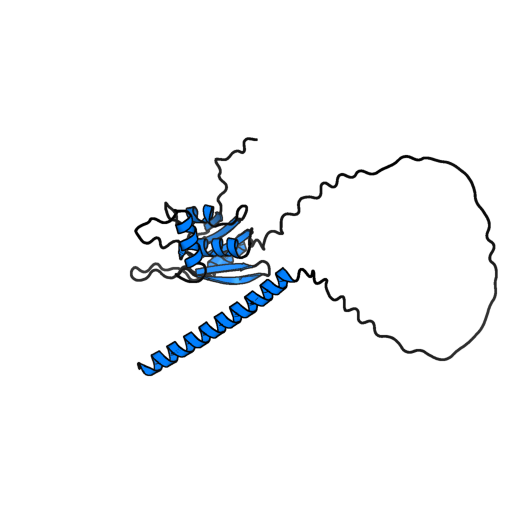 177 ? -3.309 -4.961 1.633 1.00 98.25 177 ALA A CA 1
ATOM 1348 C C . ALA A 1 177 ? -3.294 -6.505 1.668 1.00 98.25 177 ALA A C 1
ATOM 1350 O O . ALA A 1 177 ? -4.233 -7.115 2.184 1.00 98.25 177 ALA A O 1
ATOM 1351 N N . MET A 1 178 ? -2.237 -7.148 1.156 1.00 98.50 178 MET A N 1
ATOM 1352 C CA . MET A 1 178 ? -2.037 -8.590 1.316 1.00 98.50 178 MET A CA 1
ATOM 1353 C C . MET A 1 178 ? -1.608 -8.947 2.743 1.00 98.50 178 MET A C 1
ATOM 1355 O O . MET A 1 178 ? -2.182 -9.868 3.317 1.00 98.50 178 MET A O 1
ATOM 1359 N N . ARG A 1 179 ? -0.715 -8.164 3.367 1.00 98.00 179 ARG A N 1
ATOM 1360 C CA . ARG A 1 179 ? -0.381 -8.274 4.799 1.00 98.00 179 ARG A CA 1
ATOM 1361 C C . ARG A 1 179 ? -1.635 -8.196 5.669 1.00 98.00 179 ARG A C 1
ATOM 1363 O O . ARG A 1 179 ? -1.791 -9.017 6.567 1.00 98.00 179 ARG A O 1
ATOM 1370 N N . MET A 1 180 ? -2.561 -7.282 5.367 1.00 97.25 180 MET A N 1
ATOM 1371 C CA . MET A 1 180 ? -3.866 -7.201 6.035 1.00 97.25 180 MET A CA 1
ATOM 1372 C C . MET A 1 180 ? -4.674 -8.496 5.870 1.00 97.25 180 MET A C 1
ATOM 1374 O O . MET A 1 180 ? -5.129 -9.064 6.859 1.00 97.25 180 MET A O 1
ATOM 1378 N N . ARG A 1 181 ? -4.792 -9.020 4.640 1.00 97.12 181 ARG A N 1
ATOM 1379 C CA . ARG A 1 181 ? -5.469 -10.301 4.354 1.00 97.12 181 ARG A CA 1
ATOM 1380 C C . ARG A 1 181 ? -4.824 -11.502 5.055 1.00 97.12 181 ARG A C 1
ATOM 1382 O O . ARG A 1 181 ? -5.550 -12.405 5.456 1.00 97.12 181 ARG A O 1
ATOM 1389 N N . GLN A 1 182 ? -3.500 -11.526 5.187 1.00 97.06 182 GLN A N 1
ATOM 1390 C CA . GLN A 1 182 ? -2.749 -12.618 5.815 1.00 97.06 182 GLN A CA 1
ATOM 1391 C C . GLN A 1 182 ? -2.772 -12.554 7.349 1.00 97.06 182 GLN A C 1
ATOM 1393 O O . GLN A 1 182 ? -2.877 -13.593 7.994 1.00 97.06 182 GLN A O 1
ATOM 1398 N N . ARG A 1 183 ? -2.674 -11.351 7.935 1.00 95.38 183 ARG A N 1
ATOM 1399 C CA . ARG A 1 183 ? -2.628 -11.126 9.394 1.00 95.38 183 ARG A CA 1
ATOM 1400 C C . ARG A 1 183 ? -4.005 -10.860 10.029 1.00 95.38 183 ARG A C 1
ATOM 1402 O O . ARG A 1 183 ? -4.087 -10.766 11.245 1.00 95.38 183 ARG A O 1
ATOM 1409 N N . GLY A 1 184 ? -5.071 -10.728 9.234 1.00 94.25 184 GLY A N 1
ATOM 1410 C CA . GLY A 1 184 ? -6.432 -10.447 9.717 1.00 94.25 184 GLY A CA 1
ATOM 1411 C C . GLY A 1 184 ? -6.708 -8.978 10.072 1.00 94.25 184 GLY A C 1
ATOM 1412 O O . GLY A 1 184 ? -7.718 -8.694 10.708 1.00 94.25 184 GLY A O 1
ATOM 1413 N N . LEU A 1 185 ? -5.833 -8.050 9.668 1.00 94.00 185 LEU A N 1
ATOM 1414 C CA . LEU A 1 185 ? -5.941 -6.623 9.994 1.00 94.00 185 LEU A CA 1
ATOM 1415 C C . LEU A 1 185 ? -7.088 -5.962 9.217 1.00 94.00 185 LEU A C 1
ATOM 1417 O O . LEU A 1 185 ? -7.203 -6.150 8.002 1.00 94.00 185 LEU A O 1
ATOM 1421 N N . MET A 1 186 ? -7.904 -5.154 9.901 1.00 92.38 186 MET A N 1
ATOM 1422 C CA . MET A 1 186 ? -9.151 -4.627 9.332 1.00 92.38 186 MET A CA 1
ATOM 1423 C C . MET A 1 186 ? -9.145 -3.124 9.049 1.00 92.38 186 MET A C 1
ATOM 1425 O O . MET A 1 186 ? -9.704 -2.730 8.032 1.00 92.38 186 MET A O 1
ATOM 1429 N N . HIS A 1 187 ? -8.547 -2.264 9.881 1.00 92.56 187 HIS A N 1
ATOM 1430 C CA . HIS A 1 187 ? -8.765 -0.807 9.792 1.00 92.56 187 HIS A CA 1
ATOM 1431 C C . HIS A 1 187 ? -7.466 0.006 9.841 1.00 92.56 187 HIS A C 1
ATOM 1433 O O . HIS A 1 187 ? -7.310 0.926 10.640 1.00 92.56 187 HIS A O 1
ATOM 1439 N N . GLU A 1 188 ? -6.551 -0.323 8.934 1.00 94.25 188 GLU A N 1
ATOM 1440 C CA . GLU A 1 188 ? -5.170 0.150 8.959 1.00 94.25 188 GLU A CA 1
ATOM 1441 C C . GLU A 1 188 ? -4.937 1.514 8.308 1.00 94.25 188 GLU A C 1
ATOM 1443 O O . GLU A 1 188 ? -5.679 1.970 7.432 1.00 94.25 188 GLU A O 1
ATOM 1448 N N . THR A 1 189 ? -3.827 2.146 8.699 1.00 95.12 189 THR A N 1
ATOM 1449 C CA . THR A 1 189 ? -3.326 3.381 8.087 1.00 95.12 189 THR A CA 1
ATOM 1450 C C . THR A 1 189 ? -1.837 3.282 7.765 1.00 95.12 189 THR A C 1
ATOM 1452 O O . THR A 1 189 ? -1.028 2.965 8.633 1.00 95.12 189 THR A O 1
ATOM 1455 N N . ILE A 1 190 ? -1.464 3.615 6.528 1.00 96.62 190 ILE A N 1
ATOM 1456 C CA . ILE A 1 190 ? -0.069 3.715 6.083 1.00 96.62 190 ILE A CA 1
ATOM 1457 C C . ILE A 1 190 ? 0.243 5.115 5.549 1.00 96.62 190 ILE A C 1
ATOM 1459 O O . ILE A 1 190 ? -0.614 5.798 4.983 1.00 96.62 190 ILE A O 1
ATOM 1463 N N . VAL A 1 191 ? 1.500 5.527 5.686 1.00 97.06 191 VAL A N 1
ATOM 1464 C CA . VAL A 1 191 ? 2.044 6.757 5.091 1.00 97.06 191 VAL A CA 1
ATOM 1465 C C . VAL A 1 191 ? 3.072 6.385 4.018 1.00 97.06 191 VAL A C 1
ATOM 1467 O O . VAL A 1 191 ? 3.858 5.466 4.235 1.00 97.06 191 VAL A O 1
ATOM 1470 N N . VAL A 1 192 ? 3.087 7.057 2.862 1.00 97.12 192 VAL A N 1
ATOM 1471 C CA . VAL A 1 192 ? 3.971 6.739 1.717 1.00 97.12 192 VAL A CA 1
ATOM 1472 C C . VAL A 1 192 ? 4.553 7.986 1.033 1.00 97.12 192 VAL A C 1
ATOM 1474 O O . VAL A 1 192 ? 3.975 9.073 1.062 1.00 97.12 192 VAL A O 1
ATOM 1477 N N . ASN A 1 193 ? 5.717 7.839 0.387 1.00 95.69 193 ASN A N 1
ATOM 1478 C CA . ASN A 1 193 ? 6.395 8.915 -0.359 1.00 95.69 193 ASN A CA 1
ATOM 1479 C C . ASN A 1 193 ? 6.128 8.907 -1.881 1.00 95.69 193 ASN A C 1
ATOM 1481 O O . ASN A 1 193 ? 6.806 9.605 -2.635 1.00 95.69 193 ASN A O 1
ATOM 1485 N N . LYS A 1 194 ? 5.146 8.125 -2.344 1.00 94.44 194 LYS A N 1
ATOM 1486 C CA . LYS A 1 194 ? 4.601 8.169 -3.709 1.00 94.44 194 LYS A CA 1
ATOM 1487 C C . LYS A 1 194 ? 3.086 7.986 -3.644 1.00 94.44 194 LYS A C 1
ATOM 1489 O O . LYS A 1 194 ? 2.603 7.272 -2.774 1.00 94.44 194 LYS A O 1
A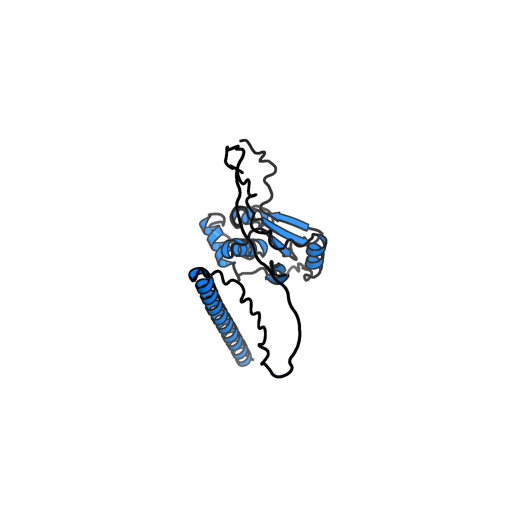TOM 1494 N N . LEU A 1 195 ? 2.351 8.629 -4.550 1.00 95.06 195 LEU A N 1
ATOM 1495 C CA . LEU A 1 195 ? 0.905 8.439 -4.675 1.00 95.06 195 LEU A CA 1
ATOM 1496 C C . LEU A 1 195 ? 0.575 7.022 -5.194 1.00 95.06 195 LEU A C 1
ATOM 1498 O O . LEU A 1 195 ? 1.277 6.547 -6.097 1.00 95.06 195 LEU A O 1
ATOM 1502 N N . PRO A 1 196 ? -0.505 6.379 -4.705 1.00 95.12 196 PRO A N 1
ATOM 1503 C CA . PRO A 1 196 ? -0.983 5.107 -5.240 1.00 95.12 196 PRO A CA 1
ATOM 1504 C C . PRO A 1 196 ? -1.257 5.202 -6.741 1.00 95.12 196 PRO A C 1
ATOM 1506 O O . PRO A 1 196 ? -1.934 6.120 -7.206 1.00 95.12 196 PRO A O 1
ATOM 1509 N N . CYS A 1 197 ? -0.733 4.258 -7.526 1.00 94.00 197 CYS A N 1
ATOM 1510 C CA . CYS A 1 197 ? -0.866 4.348 -8.978 1.00 94.00 197 CYS A CA 1
ATOM 1511 C C . CYS A 1 197 ? -2.308 4.076 -9.453 1.00 94.00 197 CYS A C 1
ATOM 1513 O O . CYS A 1 197 ? -3.016 3.209 -8.931 1.00 94.00 197 CYS A O 1
ATOM 1515 N N . THR A 1 198 ? -2.738 4.829 -10.467 1.00 92.94 198 THR A N 1
ATOM 1516 C CA . THR A 1 198 ? -4.105 4.832 -11.010 1.00 92.94 198 THR A CA 1
ATOM 1517 C C . THR A 1 198 ? -4.231 3.956 -12.270 1.00 92.94 198 THR A C 1
ATOM 1519 O O . THR A 1 198 ? -3.275 3.325 -12.726 1.00 92.94 198 THR A O 1
ATOM 1522 N N . GLY A 1 199 ? -5.430 3.892 -12.859 1.00 89.56 199 GLY A N 1
ATOM 1523 C CA . GLY A 1 199 ? -5.662 3.248 -14.158 1.00 89.56 199 GLY A CA 1
ATOM 1524 C C . GLY A 1 199 ? -5.845 1.723 -14.120 1.00 89.56 199 GLY A C 1
ATOM 1525 O O . GLY A 1 199 ? -6.037 1.111 -13.069 1.00 89.56 199 GLY A O 1
ATOM 1526 N N . LYS A 1 200 ? -5.829 1.089 -15.307 1.00 89.25 200 LYS A N 1
ATOM 1527 C CA . LYS A 1 200 ? -6.284 -0.306 -15.525 1.00 89.25 200 LYS A CA 1
ATOM 1528 C C . LYS A 1 200 ? -5.591 -1.351 -14.641 1.00 89.25 200 LYS A C 1
ATOM 1530 O O . LYS A 1 200 ? -6.230 -2.346 -14.296 1.00 89.25 200 LYS A O 1
ATOM 1535 N N . TRP A 1 201 ? -4.323 -1.134 -14.302 1.00 92.00 201 TRP A N 1
ATOM 1536 C CA . TRP A 1 201 ? -3.491 -2.045 -13.507 1.00 92.00 201 TRP A CA 1
ATOM 1537 C C . TRP A 1 201 ? -2.989 -1.399 -12.202 1.00 92.00 201 TRP A C 1
ATOM 1539 O O . TRP A 1 201 ? -2.037 -1.893 -11.606 1.00 92.00 201 TRP A O 1
ATOM 1549 N N . GLY A 1 202 ? -3.571 -0.268 -11.791 1.00 93.12 202 GLY A N 1
ATOM 1550 C CA . GLY A 1 202 ? -3.087 0.515 -10.654 1.00 93.12 202 GLY A CA 1
ATOM 1551 C C . GLY A 1 202 ? -3.486 -0.039 -9.282 1.00 93.12 202 GLY A C 1
ATOM 1552 O O . GLY A 1 202 ? -4.458 -0.794 -9.158 1.00 93.12 202 GLY A O 1
ATOM 1553 N N . CYS A 1 203 ? -2.772 0.391 -8.236 1.00 96.00 203 CYS A N 1
ATOM 1554 C CA . CYS A 1 203 ? -3.080 0.086 -6.837 1.00 96.00 203 CYS A CA 1
ATOM 1555 C C . CYS A 1 203 ? -4.544 0.403 -6.502 1.00 96.00 203 CYS A C 1
ATOM 1557 O O . CYS A 1 203 ? -5.229 -0.444 -5.934 1.00 96.00 203 CYS A O 1
ATOM 1559 N N . GLU A 1 204 ? -5.071 1.553 -6.940 1.00 93.12 204 GLU A N 1
ATOM 1560 C CA . GLU A 1 204 ? -6.464 1.957 -6.662 1.00 93.12 204 GLU A CA 1
ATOM 1561 C C . GLU A 1 204 ? -7.517 0.946 -7.144 1.00 93.12 204 GLU A C 1
ATOM 1563 O O . GLU A 1 204 ? -8.617 0.854 -6.587 1.00 93.12 204 GLU A O 1
ATOM 1568 N N . ARG A 1 205 ? -7.187 0.182 -8.194 1.00 92.94 205 ARG A N 1
ATOM 1569 C CA . ARG A 1 205 ? -8.022 -0.909 -8.689 1.00 92.94 205 ARG A CA 1
ATOM 1570 C C . ARG A 1 205 ? -7.793 -2.177 -7.877 1.00 92.94 205 ARG A C 1
ATOM 1572 O O . ARG A 1 205 ? -8.765 -2.780 -7.433 1.00 92.94 205 ARG A O 1
ATOM 1579 N N . PHE A 1 206 ? -6.541 -2.602 -7.715 1.00 95.50 206 PHE A N 1
ATOM 1580 C CA . PHE A 1 206 ? -6.214 -3.892 -7.100 1.00 95.50 206 PHE A CA 1
ATOM 1581 C C . PHE A 1 206 ? -6.521 -3.953 -5.598 1.00 95.50 206 PHE A C 1
ATOM 1583 O O . PHE A 1 206 ? -6.957 -5.003 -5.129 1.00 95.50 206 PHE A O 1
ATOM 1590 N N . LEU A 1 207 ? -6.427 -2.836 -4.868 1.00 96.75 207 LEU A N 1
ATOM 1591 C CA . LEU A 1 207 ? -6.826 -2.746 -3.456 1.00 96.75 207 LEU A CA 1
ATOM 1592 C C . LEU A 1 207 ? -8.265 -3.239 -3.220 1.00 96.75 207 LEU A C 1
ATOM 1594 O O . LEU A 1 207 ? -8.505 -3.959 -2.257 1.00 96.75 207 LEU A O 1
ATOM 1598 N N . ARG A 1 208 ? -9.196 -2.961 -4.149 1.00 93.75 208 ARG A N 1
ATOM 1599 C CA . ARG A 1 208 ? -10.604 -3.412 -4.078 1.00 93.75 208 ARG A CA 1
ATOM 1600 C C . ARG A 1 208 ? -10.786 -4.938 -4.113 1.00 93.75 208 ARG A C 1
ATOM 1602 O O . ARG A 1 208 ? 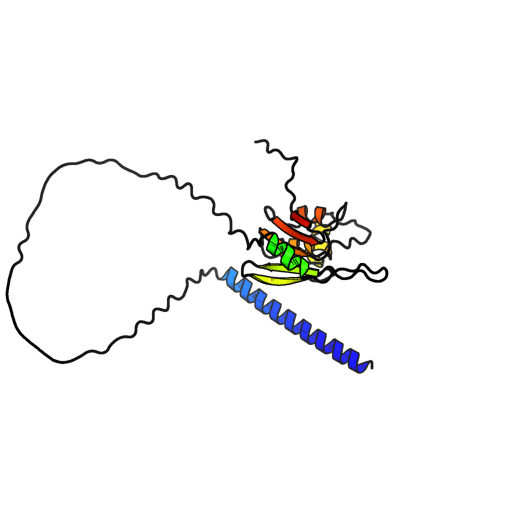-11.858 -5.418 -3.766 1.00 93.75 208 ARG A O 1
ATOM 1609 N N . TYR A 1 209 ? -9.780 -5.683 -4.574 1.00 94.81 209 TYR A N 1
ATOM 1610 C CA . TYR A 1 209 ? -9.802 -7.149 -4.657 1.00 94.81 209 TYR A CA 1
ATOM 1611 C C . TYR A 1 209 ? -8.899 -7.799 -3.602 1.00 94.81 209 TYR A C 1
ATOM 1613 O O . TYR A 1 209 ? -9.193 -8.903 -3.148 1.00 94.81 209 TYR A O 1
ATOM 1621 N N . ILE A 1 210 ? -7.791 -7.141 -3.242 1.00 97.25 210 ILE A N 1
ATOM 1622 C CA . ILE A 1 210 ? -6.785 -7.678 -2.317 1.00 97.25 210 ILE A CA 1
ATOM 1623 C C . ILE A 1 210 ? -7.199 -7.478 -0.858 1.00 97.25 210 ILE A C 1
ATOM 1625 O O . ILE A 1 210 ? -7.031 -8.413 -0.079 1.00 97.25 210 ILE A O 1
ATOM 1629 N N . LEU A 1 211 ? -7.771 -6.329 -0.480 1.00 97.31 211 LEU A N 1
ATOM 1630 C CA . LEU A 1 211 ? -8.182 -6.077 0.909 1.00 97.31 211 LEU A CA 1
ATOM 1631 C C . LEU A 1 211 ? -9.151 -7.163 1.426 1.00 97.31 211 LEU A C 1
ATOM 1633 O O . LEU A 1 211 ? -9.920 -7.718 0.629 1.00 97.31 211 LEU A O 1
ATOM 1637 N N . PRO A 1 212 ? -9.125 -7.503 2.730 1.00 95.94 212 PRO A N 1
ATOM 1638 C CA . PRO A 1 212 ? -10.149 -8.356 3.329 1.00 95.94 212 PRO A CA 1
ATOM 1639 C C . PRO A 1 212 ? -11.565 -7.777 3.117 1.00 95.94 212 PRO A C 1
ATOM 1641 O O . PRO A 1 212 ? -11.723 -6.556 3.063 1.00 95.94 212 PRO A O 1
ATOM 1644 N N . PRO A 1 213 ? -12.620 -8.608 3.009 1.00 93.06 213 PRO A N 1
ATOM 1645 C CA . PRO A 1 213 ? -13.998 -8.114 2.988 1.00 93.06 213 PRO A CA 1
ATOM 1646 C C . PRO A 1 213 ? -14.307 -7.293 4.250 1.00 93.06 213 PRO A C 1
ATOM 1648 O O . PRO A 1 213 ? -14.023 -7.744 5.353 1.00 93.06 213 PRO A O 1
ATOM 1651 N N . GLY A 1 214 ? -14.868 -6.092 4.085 1.00 91.75 214 GLY A N 1
ATOM 1652 C CA . GLY A 1 214 ? -15.161 -5.161 5.187 1.00 91.75 214 GLY A CA 1
ATOM 1653 C C . GLY A 1 214 ? -13.965 -4.340 5.695 1.00 91.75 214 GLY A C 1
ATOM 1654 O O . GLY A 1 214 ? -14.171 -3.329 6.363 1.00 91.75 214 GLY A O 1
ATOM 1655 N N . ALA A 1 215 ? -12.731 -4.712 5.346 1.00 94.56 215 ALA A N 1
ATOM 1656 C CA . ALA A 1 215 ? -11.536 -3.992 5.773 1.00 94.56 215 ALA A CA 1
ATOM 1657 C C . ALA A 1 215 ? -11.328 -2.674 5.012 1.00 94.56 215 ALA A C 1
ATOM 1659 O O . ALA A 1 215 ? -11.691 -2.539 3.841 1.00 94.56 215 ALA A O 1
ATOM 1660 N N . THR A 1 216 ? -10.662 -1.723 5.666 1.00 95.31 216 THR A N 1
ATOM 1661 C CA . THR A 1 216 ? -10.287 -0.416 5.126 1.00 95.31 216 THR A CA 1
ATOM 1662 C C . THR A 1 216 ? -8.797 -0.133 5.314 1.00 95.31 216 THR A C 1
ATOM 1664 O O . THR A 1 216 ? -8.291 -0.246 6.426 1.00 95.31 216 THR A O 1
ATOM 1667 N N . LEU A 1 217 ? -8.124 0.333 4.264 1.00 96.06 217 LEU A N 1
ATOM 1668 C CA . LEU A 1 217 ? -6.758 0.853 4.295 1.00 96.06 217 LEU A CA 1
ATOM 1669 C C . LEU A 1 217 ? -6.762 2.351 3.983 1.00 96.06 217 LEU A C 1
ATOM 1671 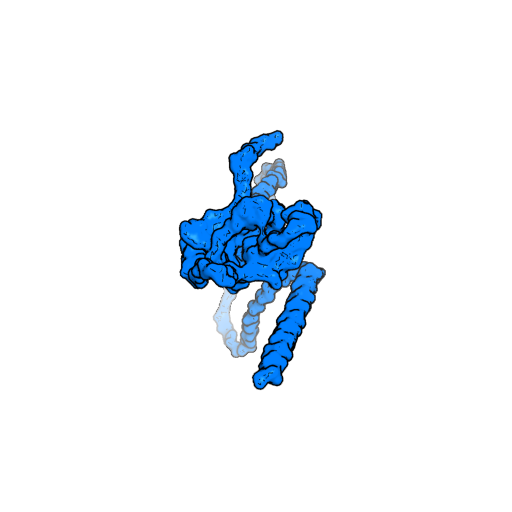O O . LEU A 1 217 ? -7.121 2.750 2.873 1.00 96.06 217 LEU A O 1
ATOM 1675 N N . THR A 1 218 ? -6.335 3.182 4.931 1.00 95.56 218 THR A N 1
ATOM 1676 C CA . THR A 1 218 ? -6.096 4.614 4.701 1.00 95.56 218 THR A CA 1
ATOM 1677 C C . THR A 1 218 ? -4.648 4.843 4.283 1.00 95.56 218 THR A C 1
ATOM 1679 O O . THR A 1 218 ? -3.724 4.338 4.913 1.00 95.56 218 THR A O 1
ATOM 1682 N N . VAL A 1 219 ? -4.445 5.607 3.211 1.00 96.56 219 VAL A N 1
ATOM 1683 C CA . VAL A 1 219 ? -3.126 5.927 2.659 1.00 96.56 219 VAL A CA 1
ATOM 1684 C C . VAL A 1 219 ? -2.924 7.438 2.675 1.00 96.56 219 VAL A C 1
ATOM 1686 O O . VAL A 1 219 ? -3.660 8.166 2.006 1.00 96.56 219 VAL A O 1
ATOM 1689 N N . PHE A 1 220 ? -1.910 7.897 3.406 1.00 96.81 220 PHE A N 1
ATOM 1690 C CA . PHE A 1 220 ? -1.401 9.269 3.346 1.00 96.81 220 PHE A CA 1
ATOM 1691 C C . PHE A 1 220 ? -0.213 9.342 2.383 1.00 96.81 220 PHE A C 1
ATOM 1693 O O . PHE A 1 220 ? 0.681 8.498 2.433 1.00 96.81 220 PHE A O 1
ATOM 1700 N N . GLY A 1 221 ? -0.182 10.357 1.525 1.00 95.62 221 GLY A N 1
ATOM 1701 C CA . GLY A 1 221 ? 0.831 10.546 0.486 1.00 95.62 221 GLY A CA 1
ATOM 1702 C C . GLY A 1 221 ? 1.368 11.981 0.432 1.00 95.62 221 GLY A C 1
ATOM 1703 O O . GLY A 1 221 ? 0.984 12.812 1.260 1.00 95.62 221 GLY A O 1
ATOM 1704 N N . PRO A 1 222 ? 2.265 12.281 -0.526 1.00 94.44 222 PRO A N 1
ATOM 1705 C CA . PRO A 1 222 ? 2.740 13.645 -0.765 1.00 94.44 222 PRO A CA 1
ATOM 1706 C C . PRO A 1 222 ? 1.595 14.610 -1.114 1.00 94.44 222 PRO A C 1
ATOM 1708 O O . PRO A 1 222 ? 0.465 14.198 -1.376 1.00 94.44 222 PRO A O 1
ATOM 1711 N N . ASP A 1 223 ? 1.901 15.908 -1.090 1.00 92.38 223 ASP A N 1
ATOM 1712 C CA . ASP A 1 223 ? 1.018 16.993 -1.549 1.00 92.38 223 ASP A CA 1
ATOM 1713 C C . ASP A 1 223 ? -0.346 17.063 -0.833 1.00 92.38 223 ASP A C 1
ATOM 1715 O O . ASP A 1 223 ? -1.342 17.530 -1.380 1.00 92.38 223 ASP A O 1
ATOM 1719 N N . GLY A 1 224 ? -0.395 16.592 0.419 1.00 92.31 224 GLY A N 1
ATOM 1720 C CA . GLY A 1 224 ? -1.622 16.547 1.221 1.00 92.31 224 GLY A CA 1
ATOM 1721 C C . GLY A 1 224 ? -2.565 15.395 0.860 1.00 92.31 224 GLY A C 1
ATOM 1722 O O . GLY A 1 224 ? -3.697 15.369 1.334 1.00 92.31 224 GLY A O 1
ATOM 1723 N N . PHE A 1 225 ? -2.127 14.420 0.057 1.00 95.62 225 PHE A N 1
ATOM 1724 C CA . PHE A 1 225 ? -2.949 13.263 -0.288 1.00 95.62 225 PHE A CA 1
ATOM 1725 C C . PHE A 1 225 ? -3.338 12.448 0.953 1.00 95.62 225 PHE A C 1
ATOM 1727 O O . PHE A 1 225 ? -2.482 11.998 1.716 1.00 95.62 225 PHE A O 1
ATOM 1734 N N . LYS A 1 226 ? -4.637 12.181 1.091 1.00 95.88 226 LYS A N 1
ATOM 1735 C CA . LYS A 1 226 ? -5.218 11.181 1.991 1.00 95.88 226 LYS A CA 1
ATOM 1736 C C . LYS A 1 226 ? -6.341 10.469 1.240 1.00 95.88 226 LYS A C 1
ATOM 1738 O O . LYS A 1 226 ? -7.235 11.127 0.709 1.00 95.88 226 LYS A O 1
ATOM 1743 N N . ARG A 1 227 ? -6.336 9.133 1.206 1.00 95.19 227 ARG A N 1
ATOM 1744 C CA . ARG A 1 227 ? -7.444 8.345 0.635 1.00 95.19 227 ARG A CA 1
ATOM 1745 C C . ARG A 1 227 ? -7.627 7.013 1.351 1.00 95.19 227 ARG A C 1
ATOM 1747 O O . ARG A 1 227 ? -6.653 6.308 1.594 1.00 95.19 227 ARG A O 1
ATOM 1754 N N . THR A 1 228 ? -8.875 6.654 1.639 1.00 95.06 228 THR A N 1
ATOM 1755 C CA . THR A 1 228 ? -9.241 5.351 2.212 1.00 95.06 228 THR A CA 1
ATOM 1756 C C . THR A 1 228 ? -9.778 4.419 1.126 1.00 95.06 228 THR A C 1
ATOM 1758 O O . THR A 1 228 ? -10.556 4.833 0.263 1.00 95.06 228 THR A O 1
ATOM 1761 N N . TYR A 1 229 ? -9.340 3.162 1.166 1.00 94.81 229 TYR A N 1
ATOM 1762 C CA . TYR A 1 229 ? -9.724 2.079 0.261 1.00 94.81 229 TYR A CA 1
ATOM 1763 C C . TYR A 1 229 ? -10.364 0.929 1.062 1.00 94.81 229 TYR A C 1
ATOM 1765 O O . TYR A 1 229 ? -9.920 0.712 2.182 1.00 94.81 229 TYR A O 1
ATOM 1773 N N . PRO A 1 230 ? -11.331 0.159 0.525 1.00 90.12 230 PRO A N 1
ATOM 1774 C CA . PRO A 1 230 ? -12.019 0.408 -0.734 1.00 90.12 230 PRO A CA 1
ATOM 1775 C C . PRO A 1 230 ? -12.742 1.754 -0.665 1.00 90.12 230 PRO A C 1
ATOM 1777 O O . PRO A 1 230 ? -13.318 2.117 0.355 1.00 90.12 230 PRO A O 1
ATOM 1780 N N . VAL A 1 231 ? -12.664 2.520 -1.753 1.00 77.88 231 VAL A N 1
ATOM 1781 C CA . VAL A 1 231 ? -13.392 3.788 -1.845 1.00 77.88 231 VAL A CA 1
ATOM 1782 C C . VAL A 1 231 ? -14.881 3.434 -1.821 1.00 77.88 231 VAL A C 1
ATOM 1784 O O . VAL A 1 231 ? -15.269 2.606 -2.655 1.00 77.88 231 VAL A O 1
ATOM 1787 N N . PRO A 1 232 ? -15.697 4.008 -0.913 1.00 69.25 232 PRO A N 1
ATOM 1788 C CA . PRO A 1 232 ? -17.134 3.770 -0.895 1.00 69.25 232 PRO A CA 1
ATOM 1789 C C . PRO A 1 232 ? -17.728 4.002 -2.281 1.00 69.25 232 PRO A C 1
ATOM 1791 O O . PRO A 1 232 ? -17.384 4.968 -2.967 1.00 69.25 232 PRO A O 1
ATOM 1794 N N . ASP A 1 233 ? -18.572 3.076 -2.720 1.00 59.75 233 ASP A N 1
ATOM 1795 C CA . ASP A 1 233 ? -19.115 3.080 -4.073 1.00 59.75 233 ASP A CA 1
ATOM 1796 C C . ASP A 1 233 ? -20.234 4.132 -4.119 1.00 59.75 233 ASP A C 1
ATOM 1798 O O . ASP A 1 233 ? -21.390 3.818 -3.873 1.00 59.75 233 ASP A O 1
ATOM 1802 N N . LEU A 1 234 ? -19.883 5.404 -4.360 1.00 51.41 234 LEU A N 1
ATOM 1803 C CA . LEU A 1 234 ? -20.773 6.575 -4.198 1.00 51.41 234 LEU A CA 1
ATOM 1804 C C . LEU A 1 234 ? -22.069 6.529 -5.035 1.00 51.41 234 LEU A C 1
ATOM 1806 O O . LEU A 1 234 ? -22.972 7.327 -4.809 1.00 51.41 234 LEU A O 1
ATOM 1810 N N . ASN A 1 235 ? -22.164 5.590 -5.981 1.00 47.66 235 ASN A N 1
ATOM 1811 C CA . ASN A 1 235 ? -23.344 5.339 -6.810 1.00 47.66 235 ASN A CA 1
ATOM 1812 C C . ASN A 1 235 ? -24.194 4.148 -6.319 1.00 47.66 235 ASN A C 1
ATOM 1814 O O . ASN A 1 235 ? -25.224 3.850 -6.921 1.00 47.66 235 ASN A O 1
ATOM 1818 N N . LYS A 1 236 ? -23.787 3.454 -5.249 1.00 46.44 236 LYS A N 1
ATOM 1819 C CA . LYS A 1 236 ? -24.616 2.481 -4.532 1.00 46.44 236 LYS A CA 1
ATOM 1820 C C . LYS A 1 236 ? -25.383 3.183 -3.422 1.00 46.44 236 LYS A C 1
ATOM 1822 O O . LYS A 1 236 ? -25.043 3.081 -2.248 1.00 46.44 236 LYS A O 1
ATOM 1827 N N . THR A 1 237 ? -26.462 3.853 -3.809 1.00 39.00 237 THR A N 1
ATOM 1828 C CA . THR A 1 237 ? -27.609 3.957 -2.907 1.00 39.00 237 THR A CA 1
ATOM 1829 C C . THR A 1 237 ? -28.075 2.534 -2.610 1.00 39.00 237 THR A C 1
ATOM 1831 O O . THR A 1 237 ? -28.311 1.761 -3.541 1.00 39.00 237 THR A O 1
ATOM 1834 N N . GLU A 1 238 ? -28.163 2.169 -1.337 1.00 42.06 238 GLU A N 1
ATOM 1835 C CA . GLU A 1 238 ? -28.747 0.892 -0.937 1.00 42.06 238 GLU A CA 1
ATOM 1836 C C . GLU A 1 238 ? -30.214 0.845 -1.389 1.00 42.06 238 GLU A C 1
ATOM 1838 O O . GLU A 1 238 ? -30.965 1.804 -1.205 1.00 42.06 238 GLU A O 1
ATOM 1843 N N . GLN A 1 239 ? -30.612 -0.267 -2.006 1.00 31.05 239 GLN A N 1
ATOM 1844 C CA . GLN A 1 239 ? -32.016 -0.642 -2.152 1.00 31.05 239 GLN A CA 1
ATOM 1845 C C . GLN A 1 239 ? -32.240 -1.893 -1.288 1.00 31.05 239 GLN A C 1
ATOM 1847 O O . GLN A 1 239 ? -31.355 -2.755 -1.288 1.00 31.05 239 GLN A O 1
ATOM 1852 N N . PRO A 1 240 ? -33.341 -1.945 -0.516 1.00 45.34 240 PRO A N 1
ATOM 1853 C CA . PRO A 1 240 ? -33.602 -2.996 0.469 1.00 45.34 240 PRO A CA 1
ATOM 1854 C C . PRO A 1 240 ? -34.004 -4.337 -0.163 1.00 45.34 240 PRO A C 1
ATOM 1856 O O . PRO A 1 240 ? -34.597 -4.320 -1.266 1.00 45.34 240 PRO A O 1
#

Radius of gyration: 31.79 Å; chains: 1; bounding box: 89×41×105 Å

Foldseek 3Di:
DVVVVVVVVVVVVVVVVVVVVVVVVVVVVVVCVVVVPDPPDDPPPPDDDDDDDYDDDDDDDDDDDDDDDDDDDDDDDDDDDDDDPPPPPPPPDPPQWDDDDLVVLVVQLVVDDAFDCDPPDGDWKKKWWQTSVGDIDIFTFDCDQCLVVLVVLCVVVVLDDPDDDQSQSRHRLLSVQQVCVVVVPARTEMEIADDFDDDSRTSLVSSQVSHDVNGKYWYHYPPSDIDIPPHPPVPDPDDD

InterPro domains:
  IPR032724 SCP1.201-like deaminase [PF14428] (122-224)

Secondary structure (DSSP, 8-state):
-HHHHHHHHHHHHHHHHHHHHHHHHHHHHHHHHHHH-----------PPPPP----------------------------------------PPP-TT---HHHHHHHHTTSPP---BTTBPPPPEEEEE-TT--EEEEE-SSSSTHHHHHHHHHHTT-S-SSS---GGGSHHHHHHHHHHHHT--EEEEEESSPPP-STTSHHHHHHHHSPTT-EEEEE-GGG-EEEESPP-TT-----

pLDDT: mean 75.87, std 23.07, range [31.05, 98.5]

Organism: NCBI:txid2530375

Sequence (240 aa):
MAAMQLDAAARRCEEAAHHLQQAHARGRAWVEQMVSGVRTAEPAGGSIAPRPVGPGGSPPPAERRQTEDTENPEAEKSDKPAGAGDDDSPKESPPPGRRISDEEGHRLQRKLPIREEVPVTSPKTRGKWIDENGNEEDLASGEHDEFEDVRDFLRGKGLLPPKGNVTTPSHVEVKFAMRMRQRGLMHETIVVNKLPCTGKWGCERFLRYILPPGATLTVFGPDGFKRTYPVPDLNKTEQP